Protein AF-0000000071592374 (afdb_homodimer)

Secondary structure (DSSP, 8-state):
---HHHHHHHHHHHH--SS-HHHHHHHHT--HHHHHHHHHTSS---HHHHHHHHHHHT-HHHHHHHHHHHH--------TTS--SHHHHHHHHHHHHHHHHHTHHHHHHHTTS-GGG--HHHHHHHHHHHHHHHHHHHHHHHHHHHHHHHHT--HHHHHHHHHHHHHHH-/---HHHHHHHHHHHH--SS-HHHHHHHHT--HHHHHHHHHTSS---HHHHHHHHHHHT-HHHHHHHHHHHH--------TTS--SHHHHHHHHHHHHHHHHHTHHHHHHHTTS-GGG--HHHHHHHHHHHHHHHHHHHHHHHHHHHHHHHHT--HHHHHHHHHHHHHHH-

Nearest PDB structures (foldseek):
  3f52-assembly1_A  TM=7.225E-01  e=3.506E-02  Corynebacterium glutamicum
  3f52-assembly1_E  TM=7.791E-01  e=1.042E-01  Corynebacterium glutamicum
  2b5a-assembly1_A  TM=8.603E-01  e=2.669E-01  [Bacillus] caldolyticus
  1y7y-assembly1_B  TM=8.182E-01  e=5.893E-01  Aeromonas hydrophila
  3fya-assembly1_A  TM=7.008E-01  e=3.096E-01  Enterobacter sp. RFL1396

Foldseek 3Di:
DAQPLLQVLLVLQVPCPPDHLCNLCVQLVHHSVRSVCSNVRVDDDDLSSLVSSCVSSVDLQNVQSSCCVPPVDQAADPPPPFPLALVSLVVQLVVLVCVLVVLVVLQVVLVVDDPVPGDPVSVVSVVCNVVSVSSNVNSVSSNVVNVCVVVVNDSVVVVVVVVVCVVVPD/DAQPLLQVLLVLQVPCPPDHLCNLCVQLVHHSVRSVCSNVRVDDDDLSSLVSSCVSSVDLQNVQSSCCVPPVDQAADPDPVFPLALVSLVVQLVVLVCVLVVLVVLQVVLVVDDPVPGDPVSVVSVVCNVVSVSSNVNSVSSNVVNVCVVVVNDSVVVVVVVVVCVVVPD

Radius of gyration: 20.43 Å; Cα contacts (8 Å, |Δi|>4): 424; chains: 2; bounding box: 49×51×46 Å

pLDDT: mean 90.84, std 9.94, range [42.38, 98.75]

InterPro domains:
  IPR001387 Cro/C1-type, helix-turn-helix domain [cd00093] (20-58)
  IPR010982 Lambda repressor-like, DNA-binding domain superfamily [SSF47413] (18-58)

Structure (mmCIF, N/CA/C/O backbone):
data_AF-0000000071592374-model_v1
#
loop_
_entity.id
_entity.type
_entity.pdbx_description
1 polymer 'Prophage P2a protein 13'
#
loop_
_atom_site.group_PDB
_atom_site.id
_atom_site.type_symbol
_atom_site.label_atom_id
_atom_site.label_alt_id
_atom_site.label_comp_id
_atom_site.label_asym_id
_atom_site.label_entity_id
_atom_site.label_seq_id
_atom_site.pdbx_PDB_ins_code
_atom_site.Cartn_x
_atom_site.Cartn_y
_atom_site.Cartn_z
_atom_site.occupancy
_atom_site.B_iso_or_equiv
_atom_site.auth_seq_id
_atom_site.auth_comp_id
_atom_site.auth_asym_id
_atom_site.auth_atom_id
_atom_site.pdbx_PDB_model_num
ATOM 1 N N . MET A 1 1 ? 20.219 -9.789 12.125 1 42.56 1 MET A N 1
ATOM 2 C CA . MET A 1 1 ? 18.953 -10.203 11.523 1 42.56 1 MET A CA 1
ATOM 3 C C . MET A 1 1 ? 19 -10.008 10.008 1 42.56 1 MET A C 1
ATOM 5 O O . MET A 1 1 ? 19.516 -9.008 9.516 1 42.56 1 MET A O 1
ATOM 9 N N . LYS A 1 2 ? 18.844 -11.008 9.273 1 57.84 2 LYS A N 1
ATOM 10 C CA . LYS A 1 2 ? 19 -10.969 7.824 1 57.84 2 LYS A CA 1
ATOM 11 C C . LYS A 1 2 ? 18.109 -9.891 7.203 1 57.84 2 LYS A C 1
ATOM 13 O O . LYS A 1 2 ? 17.016 -9.617 7.695 1 57.84 2 LYS A O 1
ATOM 18 N N . ASN A 1 3 ? 18.625 -9.125 6.27 1 82.44 3 ASN A N 1
ATOM 19 C CA . ASN A 1 3 ? 17.969 -8.078 5.488 1 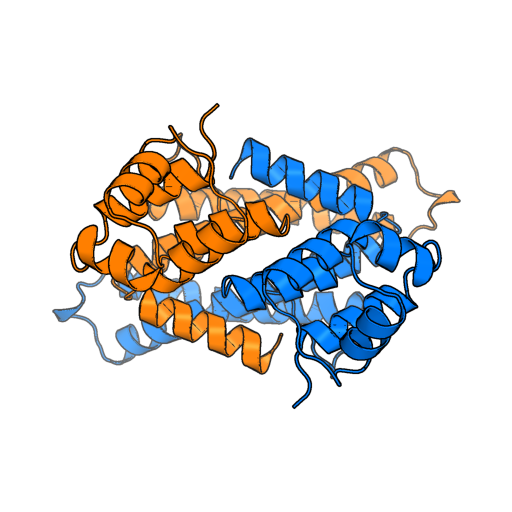82.44 3 ASN A CA 1
ATOM 20 C C . ASN A 1 3 ? 16.719 -8.609 4.777 1 82.44 3 ASN A C 1
ATOM 22 O O . ASN A 1 3 ? 16.766 -9.664 4.145 1 82.44 3 ASN A O 1
ATOM 26 N N . LYS A 1 4 ? 15.594 -8.109 5.176 1 88.69 4 LYS A N 1
ATOM 27 C CA . LYS A 1 4 ? 14.305 -8.578 4.691 1 88.69 4 LYS A CA 1
ATOM 28 C C . LYS A 1 4 ? 14.289 -8.688 3.17 1 88.69 4 LYS A C 1
ATOM 30 O O . LYS A 1 4 ? 13.664 -9.594 2.611 1 88.69 4 LYS A O 1
ATOM 35 N N . PHE A 1 5 ? 14.992 -7.809 2.535 1 93.19 5 PHE A N 1
ATOM 36 C CA . PHE A 1 5 ? 15.023 -7.879 1.079 1 93.19 5 PHE A CA 1
ATOM 37 C C . PHE A 1 5 ? 15.789 -9.117 0.615 1 93.19 5 PHE A C 1
ATOM 39 O O . PHE A 1 5 ? 15.375 -9.789 -0.326 1 93.19 5 PHE A O 1
ATOM 46 N N . THR A 1 6 ? 16.859 -9.359 1.252 1 91.12 6 THR A N 1
ATOM 47 C CA . THR A 1 6 ? 17.688 -10.508 0.9 1 91.12 6 THR A CA 1
ATOM 48 C C . THR A 1 6 ? 16.922 -11.812 1.071 1 91.12 6 THR A C 1
ATOM 50 O O . THR A 1 6 ? 17.016 -12.711 0.238 1 91.12 6 THR A O 1
ATOM 53 N N . GLU A 1 7 ? 16.203 -11.867 2.102 1 89.69 7 GLU A N 1
ATOM 54 C CA . GLU A 1 7 ? 15.375 -13.047 2.33 1 89.69 7 GLU A CA 1
ATOM 55 C C . GLU A 1 7 ? 14.352 -13.234 1.208 1 89.69 7 GLU A C 1
ATOM 57 O O . GLU A 1 7 ? 14.18 -14.344 0.698 1 89.69 7 GLU A O 1
ATOM 62 N N . GLN A 1 8 ? 13.719 -12.18 0.814 1 90.88 8 GLN A N 1
ATOM 63 C CA . GLN A 1 8 ? 12.727 -12.25 -0.255 1 90.88 8 GLN A CA 1
ATOM 64 C C . GLN A 1 8 ? 13.391 -12.562 -1.595 1 90.88 8 GLN A C 1
ATOM 66 O O . GLN A 1 8 ? 12.812 -13.258 -2.434 1 90.88 8 GLN A O 1
ATOM 71 N N . LEU A 1 9 ? 14.562 -12.023 -1.733 1 90.56 9 LEU A N 1
ATOM 72 C CA . LEU A 1 9 ? 15.32 -12.312 -2.945 1 90.56 9 LEU A CA 1
ATOM 73 C C . LEU A 1 9 ? 15.594 -13.812 -3.07 1 90.56 9 LEU A C 1
ATOM 75 O O . LEU A 1 9 ? 15.414 -14.391 -4.141 1 90.56 9 LEU A O 1
ATOM 79 N N . SER A 1 10 ? 16 -14.406 -2.033 1 88.06 10 SER A N 1
ATOM 80 C CA . SER A 1 10 ? 16.266 -15.844 -2.021 1 88.06 10 SER A CA 1
ATOM 81 C C . SER A 1 10 ? 15 -16.625 -2.375 1 88.06 10 SER A C 1
ATOM 83 O O . SER A 1 10 ? 15.055 -17.578 -3.168 1 88.06 10 SER A O 1
ATOM 85 N N . LEU A 1 11 ? 13.922 -16.203 -1.869 1 86.94 11 LEU A N 1
ATOM 86 C CA . LEU A 1 11 ? 12.648 -16.875 -2.137 1 86.94 11 LEU A CA 1
ATOM 87 C C . LEU A 1 11 ? 12.234 -16.688 -3.592 1 86.94 11 LEU A C 1
ATOM 89 O O . LEU A 1 11 ? 11.781 -17.641 -4.238 1 86.94 11 LEU A O 1
ATOM 93 N N . ALA A 1 12 ? 12.406 -15.492 -4.059 1 88.69 12 ALA A N 1
ATOM 94 C CA . ALA A 1 12 ? 12.008 -15.18 -5.43 1 88.69 12 ALA A CA 1
ATOM 95 C C . ALA A 1 12 ? 12.828 -15.984 -6.434 1 88.69 12 ALA A C 1
ATOM 97 O O . ALA A 1 12 ? 12.297 -16.469 -7.434 1 88.69 12 ALA A O 1
ATOM 98 N N . LEU A 1 13 ? 14.078 -16.109 -6.18 1 86.81 13 LEU A N 1
ATOM 99 C CA . LEU A 1 13 ? 14.977 -16.844 -7.07 1 86.81 13 LEU A CA 1
ATOM 100 C C . LEU A 1 13 ? 14.695 -18.344 -7.012 1 86.81 13 LEU A C 1
ATOM 102 O O . LEU A 1 13 ? 14.953 -19.062 -7.98 1 86.81 13 LEU A O 1
ATOM 106 N N . GLY A 1 14 ? 14.18 -18.766 -5.883 1 81.12 14 GLY A N 1
ATOM 107 C CA . GLY A 1 14 ? 13.805 -20.156 -5.766 1 81.12 14 GLY A CA 1
ATOM 108 C C . GLY A 1 14 ? 12.484 -20.484 -6.449 1 81.12 14 GLY A C 1
ATOM 109 O O . GLY A 1 14 ? 12.273 -21.609 -6.902 1 81.12 14 GLY A O 1
ATOM 110 N N . ARG A 1 15 ? 11.594 -19.562 -6.492 1 76.31 15 ARG A N 1
ATOM 111 C CA . ARG A 1 15 ? 10.273 -19.75 -7.09 1 76.31 15 ARG A CA 1
ATOM 112 C C . ARG A 1 15 ? 10.344 -19.625 -8.609 1 76.31 15 ARG A C 1
ATOM 114 O O . ARG A 1 15 ? 9.562 -20.266 -9.32 1 76.31 15 ARG A O 1
ATOM 121 N N . ASP A 1 16 ? 11.203 -18.734 -9.016 1 65.81 16 ASP A N 1
ATOM 122 C CA . ASP A 1 16 ? 11.266 -18.469 -10.453 1 65.81 16 ASP A CA 1
ATOM 123 C C . ASP A 1 16 ? 11.922 -19.625 -11.195 1 65.81 16 ASP A C 1
ATOM 125 O O . ASP A 1 16 ? 13.148 -19.703 -11.289 1 65.81 16 ASP A O 1
ATOM 129 N N . LYS A 1 17 ? 11.094 -20.453 -11.523 1 65.62 17 LYS A N 1
ATOM 130 C CA . LYS A 1 17 ? 11.625 -21.641 -12.18 1 65.62 17 LYS A CA 1
ATOM 131 C C . LYS A 1 17 ? 11.953 -21.359 -13.648 1 65.62 17 LYS A C 1
ATOM 133 O O . LYS A 1 17 ? 12.656 -22.141 -14.289 1 65.62 17 LYS A O 1
ATOM 138 N N . ALA A 1 18 ? 11.453 -20.203 -14 1 68.75 18 ALA A N 1
ATOM 139 C CA . ALA A 1 18 ? 11.633 -19.953 -15.43 1 68.75 18 ALA A CA 1
ATOM 140 C C . ALA A 1 18 ? 12.984 -19.297 -15.711 1 68.75 18 ALA A C 1
ATOM 142 O O . ALA A 1 18 ? 13.617 -19.578 -16.734 1 68.75 18 ALA A O 1
ATOM 143 N N . GLN A 1 19 ? 13.352 -18.469 -14.789 1 74.75 19 GLN A N 1
ATOM 144 C CA . GLN A 1 19 ? 14.602 -17.766 -15.039 1 74.75 19 GLN A CA 1
ATOM 145 C C . GLN A 1 19 ? 15.742 -18.359 -14.219 1 74.75 19 GLN A C 1
ATOM 147 O O . GLN A 1 19 ? 15.586 -18.594 -13.016 1 74.75 19 GLN A O 1
ATOM 152 N N . THR A 1 20 ? 16.781 -18.656 -14.992 1 78.5 20 THR A N 1
ATOM 153 C CA . THR A 1 20 ? 17.969 -19.109 -14.289 1 78.5 20 THR A CA 1
ATOM 154 C C . THR A 1 20 ? 18.703 -17.953 -13.633 1 78.5 20 THR A C 1
ATOM 156 O O . THR A 1 20 ? 18.469 -16.781 -14 1 78.5 20 THR A O 1
ATOM 159 N N . GLN A 1 21 ? 19.453 -18.25 -12.617 1 82.88 21 GLN A N 1
ATOM 160 C CA . GLN A 1 21 ? 20.266 -17.234 -11.945 1 82.88 21 GLN A CA 1
ATOM 161 C C . GLN A 1 21 ? 21.172 -16.516 -12.938 1 82.88 21 GLN A C 1
ATOM 163 O O . GLN A 1 21 ? 21.406 -15.312 -12.82 1 82.88 21 GLN A O 1
ATOM 168 N N . GLN A 1 22 ? 21.625 -17.281 -13.891 1 85.06 22 GLN A N 1
ATOM 169 C CA . GLN A 1 22 ? 22.484 -16.688 -14.906 1 85.06 22 GLN A CA 1
ATOM 170 C C . GLN A 1 22 ? 21.734 -15.656 -15.742 1 85.06 22 GLN A C 1
ATOM 172 O O . GLN A 1 22 ? 22.25 -14.586 -16.031 1 85.06 22 GLN A O 1
ATOM 177 N N . GLN A 1 23 ? 20.562 -15.945 -16.125 1 87.75 23 GLN A N 1
ATOM 178 C CA . GLN A 1 23 ? 19.75 -15.031 -16.922 1 87.75 23 GLN A CA 1
ATOM 179 C C . GLN A 1 23 ? 19.453 -13.742 -16.156 1 87.75 23 GLN A C 1
ATOM 181 O O . GLN A 1 23 ? 19.5 -12.656 -16.734 1 87.75 23 GLN A O 1
ATOM 186 N N . ILE A 1 24 ? 19.188 -13.883 -14.938 1 88.31 24 ILE A N 1
ATOM 187 C CA . ILE A 1 24 ? 18.906 -12.734 -14.086 1 88.31 24 ILE A CA 1
ATOM 188 C C . ILE A 1 24 ? 20.156 -11.867 -13.961 1 88.31 24 ILE A C 1
ATOM 190 O O . ILE A 1 24 ? 20.094 -10.641 -14.062 1 88.31 24 ILE A O 1
ATOM 194 N N . ALA A 1 25 ? 21.25 -12.523 -13.742 1 88.38 25 ALA A N 1
ATOM 195 C CA . ALA A 1 25 ? 22.516 -11.812 -13.625 1 88.38 25 ALA A CA 1
ATOM 196 C C . ALA A 1 25 ? 22.812 -11.008 -14.891 1 88.38 25 ALA A C 1
ATOM 198 O O . ALA A 1 25 ? 23.219 -9.852 -14.812 1 88.38 25 ALA A O 1
ATOM 199 N N . ASP A 1 26 ? 22.578 -11.57 -15.977 1 87.75 26 ASP A N 1
ATOM 200 C CA . ASP A 1 26 ? 22.844 -10.93 -17.266 1 87.75 26 ASP A CA 1
ATOM 201 C C . ASP A 1 26 ? 21.969 -9.695 -17.453 1 87.75 26 ASP A C 1
ATOM 203 O O . ASP A 1 26 ? 22.422 -8.695 -18.016 1 87.75 26 ASP A O 1
ATOM 207 N N . ARG A 1 27 ? 20.859 -9.766 -16.891 1 88.81 27 ARG A N 1
ATOM 208 C CA . ARG A 1 27 ? 19.891 -8.688 -17.125 1 88.81 27 ARG A CA 1
ATOM 209 C C . ARG A 1 27 ? 20.047 -7.586 -16.078 1 88.81 27 ARG A C 1
ATOM 211 O O . ARG A 1 27 ? 19.5 -6.496 -16.234 1 88.81 27 ARG A O 1
ATOM 218 N N . THR A 1 28 ? 20.703 -7.723 -15.047 1 87.81 28 THR A N 1
ATOM 219 C CA . THR A 1 28 ? 20.859 -6.738 -13.977 1 87.81 28 THR A CA 1
ATOM 220 C C . THR A 1 28 ? 22.281 -6.211 -13.93 1 87.81 28 THR A C 1
ATOM 222 O O . THR A 1 28 ? 22.609 -5.367 -13.086 1 87.81 28 THR A O 1
ATOM 225 N N . HIS A 1 29 ? 23.125 -6.68 -14.672 1 83.75 29 HIS A N 1
ATOM 226 C CA . HIS A 1 29 ? 24.531 -6.312 -14.742 1 83.75 29 HIS A CA 1
ATOM 227 C C . HIS A 1 29 ? 25.25 -6.648 -13.438 1 83.75 29 HIS A C 1
ATOM 229 O O . HIS A 1 29 ? 26.047 -5.848 -12.945 1 83.75 29 HIS A O 1
ATOM 235 N N . VAL A 1 30 ? 24.75 -7.59 -12.82 1 86.75 30 VAL A N 1
ATOM 236 C CA . VAL A 1 30 ? 25.453 -8.211 -11.719 1 86.75 30 VAL A CA 1
ATOM 237 C C . VAL A 1 30 ? 26.016 -9.57 -12.148 1 86.75 30 VAL A C 1
ATOM 239 O O . VAL A 1 30 ? 25.406 -10.25 -12.984 1 86.75 30 VAL A O 1
ATOM 242 N N . SER A 1 31 ? 27.172 -9.867 -11.727 1 88.69 31 SER A N 1
ATOM 243 C CA . SER A 1 31 ? 27.719 -11.18 -12.055 1 88.69 31 SER A CA 1
ATOM 244 C C . SER A 1 31 ? 26.984 -12.289 -11.305 1 88.69 31 SER A C 1
ATOM 246 O O . SER A 1 31 ? 26.375 -12.039 -10.266 1 88.69 31 SER A O 1
ATOM 248 N N . PRO A 1 32 ? 27.094 -13.492 -11.859 1 89.25 32 PRO A N 1
ATOM 249 C CA . PRO A 1 32 ? 26.5 -14.617 -11.133 1 89.25 32 PRO A CA 1
ATOM 250 C C . PRO A 1 32 ? 27.062 -14.773 -9.719 1 89.25 32 PRO A C 1
ATOM 252 O O . PRO A 1 32 ? 26.312 -15.094 -8.789 1 89.25 32 PRO A O 1
ATOM 255 N N . GLY A 1 33 ? 28.312 -14.586 -9.594 1 90.88 33 GLY A N 1
ATOM 256 C CA . GLY A 1 33 ? 28.906 -14.633 -8.266 1 90.88 33 GLY A CA 1
ATOM 257 C C . GLY A 1 33 ? 28.359 -13.586 -7.32 1 90.88 33 GLY A C 1
ATOM 258 O O . GLY A 1 33 ? 28.109 -13.875 -6.148 1 90.88 33 GLY A O 1
ATOM 259 N N . GLN A 1 34 ? 28.141 -12.367 -7.809 1 91 34 GLN A N 1
ATOM 260 C CA . GLN A 1 34 ? 27.547 -11.305 -7 1 91 34 GLN A CA 1
ATOM 261 C C . GLN A 1 34 ? 26.109 -11.641 -6.613 1 91 34 GLN A C 1
ATOM 263 O O . GLN A 1 34 ? 25.703 -11.406 -5.477 1 91 34 GLN A O 1
ATOM 268 N N . LEU A 1 35 ? 25.406 -12.133 -7.562 1 91.12 35 LEU A N 1
ATOM 269 C CA . LEU A 1 35 ? 24.016 -12.492 -7.293 1 91.12 35 LEU A CA 1
ATOM 270 C C . LEU A 1 35 ? 23.938 -13.547 -6.188 1 91.12 35 LEU A C 1
ATOM 272 O O . LEU A 1 35 ? 23.047 -13.484 -5.336 1 91.12 35 LEU A O 1
ATOM 276 N N . SER A 1 36 ? 24.844 -14.492 -6.266 1 89.75 36 SER A N 1
ATOM 277 C CA . SER A 1 36 ? 24.906 -15.523 -5.234 1 89.75 36 SER A CA 1
ATOM 278 C C . SER A 1 36 ? 25.172 -14.922 -3.859 1 89.75 36 SER A C 1
ATOM 280 O O . SER A 1 36 ? 24.562 -15.336 -2.865 1 89.75 36 SER A O 1
ATOM 282 N N . ARG A 1 37 ? 25.984 -13.93 -3.824 1 90.81 37 ARG A N 1
ATOM 283 C CA . ARG A 1 37 ? 26.312 -13.273 -2.562 1 90.81 37 ARG A CA 1
ATOM 284 C C . ARG A 1 37 ? 25.141 -12.414 -2.07 1 90.81 37 ARG A C 1
ATOM 286 O O . ARG A 1 37 ? 24.922 -12.297 -0.864 1 90.81 37 ARG A O 1
ATOM 293 N N . LEU A 1 38 ? 24.469 -11.844 -2.959 1 89.5 38 LEU A N 1
ATOM 294 C CA . LEU A 1 38 ? 23.312 -11.047 -2.602 1 89.5 38 LEU A CA 1
ATOM 295 C C . LEU A 1 38 ? 22.203 -11.93 -2.031 1 89.5 38 LEU A C 1
ATOM 297 O O . LEU A 1 38 ? 21.594 -11.586 -1.015 1 89.5 38 LEU A O 1
ATOM 301 N N . LYS A 1 39 ? 22.078 -13.008 -2.691 1 88.56 39 LYS A N 1
ATOM 302 C CA . LYS A 1 39 ? 21.031 -13.953 -2.295 1 88.56 39 LYS A CA 1
ATOM 303 C C . LYS A 1 39 ? 21.344 -14.57 -0.932 1 88.56 39 LYS A C 1
ATOM 305 O O . LYS A 1 39 ? 20.438 -14.812 -0.138 1 88.56 39 LYS A O 1
ATOM 310 N N . SER A 1 40 ? 22.594 -14.82 -0.648 1 87.94 40 SER A N 1
ATOM 311 C CA . SER A 1 40 ? 23 -15.453 0.605 1 87.94 40 SER A CA 1
ATOM 312 C C . SER A 1 40 ? 23.094 -14.422 1.73 1 87.94 40 SER A C 1
ATOM 314 O O . SER A 1 40 ? 23.156 -14.789 2.906 1 87.94 40 SER A O 1
ATOM 316 N N . GLY A 1 41 ? 23.141 -13.172 1.305 1 86.94 41 GLY A N 1
ATOM 317 C CA . GLY A 1 41 ? 23.266 -12.109 2.293 1 86.94 41 GLY A CA 1
ATOM 318 C C . GLY A 1 41 ? 24.703 -11.758 2.627 1 86.94 41 GLY A C 1
ATOM 319 O O . GLY A 1 41 ? 24.953 -10.914 3.49 1 86.94 41 GLY A O 1
ATOM 320 N N . SER A 1 42 ? 25.594 -12.344 2.08 1 87.88 42 SER A N 1
ATOM 321 C CA . SER A 1 42 ? 27 -12.047 2.326 1 87.88 42 SER A CA 1
ATOM 322 C C . SER A 1 42 ? 27.359 -10.664 1.812 1 87.88 42 SER A C 1
ATOM 324 O O . SER A 1 42 ? 28.359 -10.07 2.25 1 87.88 42 SER A O 1
ATOM 326 N N . ARG A 1 43 ? 26.641 -10.203 0.821 1 85.88 43 ARG A N 1
ATOM 327 C CA . ARG A 1 43 ? 26.75 -8.82 0.354 1 85.88 43 ARG A CA 1
ATOM 328 C C . ARG A 1 43 ? 25.422 -8.094 0.478 1 85.88 43 ARG A C 1
ATOM 330 O O . ARG A 1 43 ? 24.359 -8.664 0.187 1 85.88 43 ARG A O 1
ATOM 337 N N . SER A 1 44 ? 25.578 -6.859 0.871 1 86.38 44 SER A N 1
ATOM 338 C CA . SER A 1 44 ? 24.359 -6.051 0.99 1 86.38 44 SER A CA 1
ATOM 339 C C . SER A 1 44 ? 23.953 -5.473 -0.359 1 86.38 44 SER A C 1
ATOM 341 O O . SER A 1 44 ? 24.812 -5.172 -1.197 1 86.38 44 SER A O 1
ATOM 343 N N . THR A 1 45 ? 22.672 -5.336 -0.472 1 87.38 45 THR A N 1
ATOM 344 C CA . THR A 1 45 ? 22.156 -4.723 -1.691 1 87.38 45 THR A CA 1
ATOM 345 C C . THR A 1 45 ? 22.078 -3.207 -1.544 1 87.38 45 THR A C 1
ATOM 347 O O . THR A 1 45 ? 21.781 -2.697 -0.46 1 87.38 45 THR A O 1
ATOM 350 N N . ASP A 1 46 ? 22.406 -2.545 -2.588 1 86.94 46 ASP A N 1
ATOM 351 C CA . ASP A 1 46 ? 22.125 -1.113 -2.588 1 86.94 46 ASP A CA 1
ATOM 352 C C . ASP A 1 46 ? 20.812 -0.819 -3.307 1 86.94 46 ASP A C 1
ATOM 354 O O . ASP A 1 46 ? 20.141 -1.736 -3.787 1 86.94 46 ASP A O 1
ATOM 358 N N . SER A 1 47 ? 20.438 0.45 -3.336 1 89.75 47 SER A N 1
ATOM 359 C CA . SER A 1 47 ? 19.125 0.855 -3.826 1 89.75 47 SER A CA 1
ATOM 360 C C . SER A 1 47 ? 18.953 0.531 -5.309 1 89.75 47 SER A C 1
ATOM 362 O O . SER A 1 47 ? 17.891 0.07 -5.734 1 89.75 47 SER A O 1
ATOM 364 N N . GLN A 1 48 ? 19.938 0.765 -6.047 1 89.25 48 GLN A N 1
ATOM 365 C CA . GLN A 1 48 ? 19.875 0.543 -7.488 1 89.25 48 GLN A CA 1
ATOM 366 C C . GLN A 1 48 ? 19.781 -0.946 -7.809 1 89.25 48 GLN A C 1
ATOM 368 O O . GLN A 1 48 ? 19.016 -1.35 -8.695 1 89.25 48 GLN A O 1
ATOM 373 N N . ILE A 1 49 ? 20.562 -1.715 -7.156 1 89.19 49 ILE A N 1
ATOM 374 C CA . ILE A 1 49 ? 20.562 -3.16 -7.367 1 89.19 49 ILE A CA 1
ATOM 375 C C . ILE A 1 49 ? 19.203 -3.73 -6.973 1 89.19 49 ILE A C 1
ATOM 377 O O . ILE A 1 49 ? 18.656 -4.594 -7.664 1 89.19 49 ILE A O 1
ATOM 381 N N . ARG A 1 50 ? 18.625 -3.268 -5.859 1 93.12 50 ARG A N 1
ATOM 382 C CA . ARG A 1 50 ? 17.312 -3.73 -5.434 1 93.12 50 ARG A CA 1
ATOM 383 C C . ARG A 1 50 ? 16.266 -3.482 -6.512 1 93.12 50 ARG A C 1
ATOM 385 O O . ARG A 1 50 ? 15.461 -4.367 -6.824 1 93.12 50 ARG A O 1
ATOM 392 N N . LYS A 1 51 ? 16.359 -2.301 -7.035 1 93.44 51 LYS A N 1
ATOM 393 C CA . LYS A 1 51 ? 15.406 -1.959 -8.086 1 93.44 51 LYS A CA 1
ATOM 394 C C . LYS A 1 51 ? 15.586 -2.854 -9.312 1 93.44 51 LYS A C 1
ATOM 396 O O . LYS A 1 51 ? 14.617 -3.387 -9.852 1 93.44 51 LYS A O 1
ATOM 401 N N . SER A 1 52 ? 16.812 -2.941 -9.703 1 92.19 52 SER A N 1
ATOM 402 C CA . SER A 1 52 ? 17.094 -3.736 -10.891 1 92.19 52 SER A CA 1
ATOM 403 C C . SER A 1 52 ? 16.625 -5.176 -10.719 1 92.19 52 SER A C 1
ATOM 405 O O . SER A 1 52 ? 15.984 -5.734 -11.609 1 92.19 52 SER A O 1
ATOM 407 N N . LEU A 1 53 ? 16.938 -5.773 -9.609 1 91.25 53 LEU A N 1
ATOM 408 C CA . LEU A 1 53 ? 16.562 -7.16 -9.344 1 91.25 53 LEU A CA 1
ATOM 409 C C . LEU A 1 53 ? 15.039 -7.309 -9.281 1 91.25 53 LEU A C 1
ATOM 411 O O . LEU A 1 53 ? 14.477 -8.242 -9.867 1 91.25 53 LEU A O 1
ATOM 415 N N . ALA A 1 54 ? 14.398 -6.398 -8.578 1 92.69 54 ALA A N 1
ATOM 416 C CA . ALA A 1 54 ? 12.945 -6.453 -8.469 1 92.69 54 ALA A CA 1
ATOM 417 C C . ALA A 1 54 ? 12.289 -6.355 -9.844 1 92.69 54 ALA A C 1
ATOM 419 O O . ALA A 1 54 ? 11.336 -7.086 -10.133 1 92.69 54 ALA A O 1
ATOM 420 N N . ASN A 1 55 ? 12.844 -5.527 -10.68 1 90.12 55 ASN A N 1
ATOM 421 C CA . ASN A 1 55 ? 12.258 -5.309 -12 1 90.12 55 ASN A CA 1
ATOM 422 C C . ASN A 1 55 ? 12.492 -6.5 -12.922 1 90.12 55 ASN A C 1
ATOM 424 O O . ASN A 1 55 ? 11.602 -6.879 -13.688 1 90.12 55 ASN A O 1
ATOM 428 N N . VAL A 1 56 ? 13.617 -7.082 -12.852 1 90.25 56 VAL A N 1
ATOM 429 C CA . VAL A 1 56 ? 13.977 -8.188 -13.734 1 90.25 56 VAL A CA 1
ATOM 430 C C . VAL A 1 56 ? 13.25 -9.453 -13.297 1 90.25 56 VAL A C 1
ATOM 432 O O . VAL A 1 56 ? 12.727 -10.203 -14.125 1 90.25 56 VAL A O 1
ATOM 435 N N . ILE A 1 57 ? 13.227 -9.672 -11.992 1 89.75 57 ILE A N 1
ATOM 436 C CA . ILE A 1 57 ? 12.617 -10.891 -11.477 1 89.75 57 ILE A CA 1
ATOM 437 C C . ILE A 1 57 ? 11.094 -10.781 -11.547 1 89.75 57 ILE A C 1
ATOM 439 O O . ILE A 1 57 ? 10.398 -11.781 -11.719 1 89.75 57 ILE A O 1
ATOM 443 N N . ASN A 1 58 ? 10.586 -9.477 -11.391 1 89.56 58 ASN A N 1
ATOM 444 C CA . ASN A 1 58 ? 9.156 -9.195 -11.508 1 89.56 58 ASN A CA 1
ATOM 445 C C . ASN A 1 58 ? 8.336 -10.031 -10.531 1 89.56 58 ASN A C 1
ATOM 447 O O . ASN A 1 58 ? 7.406 -10.734 -10.945 1 89.56 58 ASN A O 1
ATOM 451 N N . ASP A 1 59 ? 8.773 -10.07 -9.359 1 91.31 59 ASP A N 1
ATOM 452 C CA . ASP A 1 59 ? 8.133 -10.773 -8.25 1 91.31 59 ASP A CA 1
ATOM 453 C C . ASP A 1 59 ? 7.414 -9.805 -7.32 1 91.31 59 ASP A C 1
ATOM 455 O O . ASP A 1 59 ? 8.008 -8.82 -6.867 1 91.31 59 ASP A O 1
ATOM 459 N N . PHE A 1 60 ? 6.188 -10.086 -7.09 1 94.31 60 PHE A N 1
ATOM 460 C CA . PHE A 1 60 ? 5.328 -9.219 -6.289 1 94.31 60 PHE A CA 1
ATOM 461 C C . PHE A 1 60 ? 5.953 -8.953 -4.922 1 94.31 60 PHE A C 1
ATOM 463 O O . PHE A 1 60 ? 6.082 -7.797 -4.512 1 94.31 60 PHE A O 1
ATOM 470 N N . TRP A 1 61 ? 6.32 -9.992 -4.242 1 93.44 61 TRP A N 1
ATOM 471 C CA . TRP A 1 61 ? 6.824 -9.906 -2.877 1 93.44 61 TRP A CA 1
ATOM 472 C C . TRP A 1 61 ? 8.156 -9.164 -2.836 1 93.44 61 TRP A C 1
ATOM 474 O O . TRP A 1 61 ? 8.391 -8.336 -1.95 1 93.44 61 TRP A O 1
ATOM 484 N N . LEU A 1 62 ? 9 -9.438 -3.803 1 93.62 62 LEU A N 1
ATOM 485 C CA . LEU A 1 62 ? 10.305 -8.781 -3.883 1 93.62 62 LEU A CA 1
ATOM 486 C C . LEU A 1 62 ? 10.148 -7.293 -4.156 1 93.62 62 LEU A C 1
ATOM 488 O O . LEU A 1 62 ? 10.875 -6.473 -3.588 1 93.62 62 LEU A O 1
ATOM 492 N N . SER A 1 63 ? 9.219 -6.938 -5.031 1 96.31 63 SER A N 1
ATOM 493 C CA . SER A 1 63 ? 8.969 -5.539 -5.355 1 96.31 63 SER A CA 1
ATOM 494 C C . SER A 1 63 ? 8.531 -4.758 -4.121 1 96.31 63 SER A C 1
ATOM 496 O O . SER A 1 63 ? 9.039 -3.664 -3.859 1 96.31 63 SER A O 1
ATOM 498 N N . TYR A 1 64 ? 7.633 -5.344 -3.342 1 96.88 64 TYR A N 1
ATOM 499 C CA . TYR A 1 64 ? 7.18 -4.664 -2.133 1 96.88 64 TYR A CA 1
ATOM 500 C C . TYR A 1 64 ? 8.289 -4.594 -1.096 1 96.88 64 TYR A C 1
ATOM 502 O O . TYR A 1 64 ? 8.398 -3.615 -0.355 1 96.88 64 TYR A O 1
ATOM 510 N N . SER A 1 65 ? 9.086 -5.637 -1.022 1 95.38 65 SER A N 1
ATOM 511 C CA . SER A 1 65 ? 10.219 -5.625 -0.099 1 95.38 65 SER A CA 1
ATOM 512 C C . SER A 1 65 ? 11.211 -4.523 -0.458 1 95.38 65 SER A C 1
ATOM 514 O O . SER A 1 65 ? 11.719 -3.828 0.423 1 95.38 65 SER A O 1
ATOM 516 N N . GLY A 1 66 ? 11.461 -4.406 -1.744 1 95.75 66 GLY A N 1
ATOM 517 C CA . GLY A 1 66 ? 12.336 -3.338 -2.203 1 95.75 66 GLY A CA 1
ATOM 518 C C . GLY A 1 66 ? 11.773 -1.953 -1.952 1 95.75 66 GLY A C 1
ATOM 519 O O . GLY A 1 66 ? 12.492 -1.05 -1.522 1 95.75 66 GLY A O 1
ATOM 520 N N . ALA A 1 67 ? 10.523 -1.752 -2.248 1 97.44 67 ALA A N 1
ATOM 521 C CA . ALA A 1 67 ? 9.852 -0.471 -2.039 1 97.44 67 ALA A CA 1
ATOM 522 C C . ALA A 1 67 ? 9.883 -0.067 -0.568 1 97.44 67 ALA A C 1
ATOM 524 O O . ALA A 1 67 ? 10.125 1.1 -0.245 1 97.44 67 ALA A O 1
ATOM 525 N N . ARG A 1 68 ? 9.641 -1.058 0.293 1 96.44 68 ARG A N 1
ATOM 526 C CA . ARG A 1 68 ? 9.703 -0.815 1.73 1 96.44 68 ARG A CA 1
ATOM 527 C C . ARG A 1 68 ? 11.102 -0.373 2.148 1 96.44 68 ARG A C 1
ATOM 529 O O . ARG A 1 68 ? 11.258 0.583 2.912 1 96.44 68 ARG A O 1
ATOM 536 N N . GLU A 1 69 ? 12.047 -1.059 1.668 1 94.81 69 GLU A N 1
ATOM 537 C CA . GLU A 1 69 ? 13.422 -0.775 2.064 1 94.81 69 GLU A CA 1
ATOM 538 C C . GLU A 1 69 ? 13.883 0.574 1.522 1 94.81 69 GLU A C 1
ATOM 540 O O . GLU A 1 69 ? 14.523 1.35 2.236 1 94.81 69 GLU A O 1
ATOM 545 N N . ASN A 1 70 ? 13.531 0.873 0.312 1 95.88 70 ASN A N 1
ATOM 546 C CA . ASN A 1 70 ? 14.062 2.062 -0.346 1 95.88 70 ASN A CA 1
ATOM 547 C C . ASN A 1 70 ? 13.258 3.309 0.017 1 95.88 70 ASN A C 1
ATOM 549 O O . ASN A 1 70 ? 13.805 4.41 0.067 1 95.88 70 ASN A O 1
ATOM 553 N N . PHE A 1 71 ? 11.922 3.115 0.247 1 97.06 71 PHE A N 1
ATOM 554 C CA . PHE A 1 71 ? 11.078 4.301 0.313 1 97.06 71 PHE A CA 1
ATOM 555 C C . PHE A 1 71 ? 10.281 4.32 1.612 1 97.06 71 PHE A C 1
ATOM 557 O O . PHE A 1 71 ? 9.555 5.277 1.884 1 97.06 71 PHE A O 1
ATOM 564 N N . GLY A 1 72 ? 10.305 3.252 2.369 1 96.5 72 GLY A N 1
ATOM 565 C CA . GLY A 1 72 ? 9.633 3.217 3.656 1 96.5 72 GLY A CA 1
ATOM 566 C C . GLY A 1 72 ? 8.125 3.104 3.533 1 96.5 72 GLY A C 1
ATOM 567 O O . GLY A 1 72 ? 7.387 3.52 4.434 1 96.5 72 GLY A O 1
ATOM 568 N N . VAL A 1 73 ? 7.637 2.637 2.445 1 97.94 73 VAL A N 1
ATOM 569 C CA . VAL A 1 73 ? 6.195 2.494 2.273 1 97.94 73 VAL A CA 1
ATOM 570 C C . VAL A 1 73 ? 5.727 1.18 2.895 1 97.94 73 VAL A C 1
ATOM 572 O O . VAL A 1 73 ? 6.535 0.28 3.141 1 97.94 73 VAL A O 1
ATOM 575 N N . LEU A 1 74 ? 4.449 1.132 3.141 1 97.94 74 LEU A N 1
ATOM 576 C CA . LEU A 1 74 ? 3.869 -0.068 3.736 1 97.94 74 LEU A CA 1
ATOM 577 C C . LEU A 1 74 ? 4.047 -1.271 2.814 1 97.94 74 LEU A C 1
ATOM 579 O O . LEU A 1 74 ? 3.881 -1.156 1.599 1 97.94 74 LEU A O 1
ATOM 583 N N . SER A 1 75 ? 4.336 -2.371 3.412 1 96.75 75 SER A N 1
ATOM 584 C CA . SER A 1 75 ? 4.52 -3.625 2.688 1 96.75 75 SER A CA 1
ATOM 585 C C . SER A 1 75 ? 3.545 -4.691 3.178 1 96.75 75 SER A C 1
ATOM 587 O O . SER A 1 75 ? 2.605 -4.391 3.916 1 96.75 75 SER A O 1
ATOM 589 N N . PHE A 1 76 ? 3.766 -5.879 2.678 1 96.06 76 PHE A N 1
ATOM 590 C CA . PHE A 1 76 ? 2.934 -7.027 3.025 1 96.06 76 PHE A CA 1
ATOM 591 C C . PHE A 1 76 ? 3.312 -7.574 4.395 1 96.06 76 PHE A C 1
ATOM 593 O O . PHE A 1 76 ? 4.352 -7.207 4.953 1 96.06 76 PHE A O 1
ATOM 600 N N . GLN A 1 77 ? 2.428 -8.422 4.891 1 92.62 77 GLN A N 1
ATOM 601 C CA . GLN A 1 77 ? 2.705 -9.117 6.145 1 92.62 77 GLN A CA 1
ATOM 602 C C . GLN A 1 77 ? 3.479 -10.414 5.898 1 92.62 77 GLN A C 1
ATOM 604 O O . GLN A 1 77 ? 3.086 -11.227 5.059 1 92.62 77 GLN A O 1
ATOM 609 N N . ASN A 1 78 ? 4.645 -10.477 6.492 1 78.75 78 ASN A N 1
ATOM 610 C CA . ASN A 1 78 ? 5.449 -11.688 6.391 1 78.75 78 ASN A CA 1
ATOM 611 C C . ASN A 1 78 ? 5.359 -12.531 7.664 1 78.75 78 ASN A C 1
ATOM 613 O O . ASN A 1 78 ? 6.258 -12.492 8.508 1 78.75 78 ASN A O 1
ATOM 617 N N . ASP A 1 79 ? 4.141 -12.773 8.039 1 61.5 79 ASP A N 1
ATOM 618 C CA . ASP A 1 79 ? 3.996 -13.461 9.32 1 61.5 79 ASP A CA 1
ATOM 619 C C . ASP A 1 79 ? 4.434 -14.922 9.219 1 61.5 79 ASP A C 1
ATOM 621 O O . ASP A 1 79 ? 3.785 -15.719 8.539 1 61.5 79 ASP A O 1
ATOM 625 N N . ARG A 1 80 ? 5.508 -15.109 9.648 1 53.59 80 ARG A N 1
ATOM 626 C CA . ARG A 1 80 ? 6.074 -16.453 9.727 1 53.59 80 ARG A CA 1
ATOM 627 C C . ARG A 1 80 ? 5.113 -17.406 10.422 1 53.59 80 ARG A C 1
ATOM 629 O O . ARG A 1 80 ? 5.211 -18.625 10.242 1 53.59 80 ARG A O 1
ATOM 636 N N . GLN A 1 81 ? 4.352 -16.797 11.266 1 47.84 81 GLN A N 1
ATOM 637 C CA . GLN A 1 81 ? 3.471 -17.672 12.039 1 47.84 81 GLN A CA 1
ATOM 638 C C . GLN A 1 81 ? 2.316 -18.188 11.188 1 47.84 81 GLN A C 1
ATOM 640 O O . GLN A 1 81 ? 1.669 -19.172 11.539 1 47.84 81 GLN A O 1
ATOM 645 N N . LEU A 1 82 ? 2.043 -17.406 10.164 1 54.66 82 LEU A N 1
ATOM 646 C CA . LEU A 1 82 ? 0.895 -17.844 9.375 1 54.66 82 LEU A CA 1
ATOM 647 C C . LEU A 1 82 ? 1.308 -18.891 8.352 1 54.66 82 LEU A C 1
ATOM 649 O O . LEU A 1 82 ? 2.449 -18.891 7.879 1 54.66 82 LEU A O 1
ATOM 653 N N . GLN A 1 83 ? 0.658 -19.859 8.297 1 55.12 83 GLN A N 1
ATOM 654 C CA . GLN A 1 83 ? 0.901 -20.953 7.359 1 55.12 83 GLN A CA 1
ATOM 655 C C . GLN A 1 83 ? 1.185 -20.422 5.957 1 55.12 83 GLN A C 1
ATOM 657 O O . GLN A 1 83 ? 1.71 -21.156 5.109 1 55.12 83 GLN A O 1
ATOM 662 N N . GLY A 1 84 ? 1.019 -19.234 5.98 1 70.31 84 GLY A N 1
ATOM 663 C CA . GLY A 1 84 ? 1.379 -18.562 4.746 1 70.31 84 GLY A CA 1
ATOM 664 C C . GLY A 1 84 ? 0.442 -18.875 3.596 1 70.31 84 GLY A C 1
ATOM 665 O O . GLY A 1 84 ? 0.815 -18.75 2.428 1 70.31 84 GLY A O 1
ATOM 666 N N . ASP A 1 85 ? -0.755 -19.438 3.979 1 87.5 85 ASP A N 1
ATOM 667 C CA . ASP A 1 85 ? -1.717 -19.766 2.928 1 87.5 85 ASP A CA 1
ATOM 668 C C . ASP A 1 85 ? -2.795 -18.688 2.824 1 87.5 85 ASP A C 1
ATOM 670 O O . ASP A 1 85 ? -2.801 -17.734 3.602 1 87.5 85 ASP A O 1
ATOM 674 N N . MET A 1 86 ? -3.557 -18.891 1.816 1 91.12 86 MET A N 1
ATOM 675 C CA . MET A 1 86 ? -4.578 -17.891 1.496 1 91.12 86 MET A CA 1
ATOM 676 C C . MET A 1 86 ? -5.578 -17.75 2.639 1 91.12 86 MET A C 1
ATOM 678 O O . MET A 1 86 ? -6 -16.641 2.965 1 91.12 86 MET A O 1
ATOM 682 N N . PHE A 1 87 ? -5.941 -18.906 3.262 1 92.12 87 PHE A N 1
ATOM 683 C CA . PHE A 1 87 ? -6.906 -18.859 4.352 1 92.12 87 PHE A CA 1
ATOM 684 C C . PHE A 1 87 ? -6.367 -18.047 5.52 1 92.12 87 PHE A C 1
ATOM 686 O O . PHE A 1 87 ? -7.082 -17.219 6.09 1 92.12 87 PHE A O 1
ATOM 693 N N . SER A 1 88 ? -5.148 -18.297 5.926 1 93.06 88 SER A N 1
ATOM 694 C CA . SER A 1 88 ? -4.52 -17.547 7.008 1 93.06 88 SER A CA 1
ATOM 695 C C . SER A 1 88 ? -4.457 -16.062 6.684 1 93.06 88 SER A C 1
ATOM 697 O O . SER A 1 88 ? -4.684 -15.227 7.559 1 93.06 88 SER A O 1
ATOM 699 N N . ALA A 1 89 ? -4.113 -15.68 5.457 1 94 89 ALA A N 1
ATOM 700 C CA . ALA A 1 89 ? -4.062 -14.281 5.035 1 94 89 ALA A CA 1
ATOM 701 C C . ALA A 1 89 ? -5.441 -13.633 5.121 1 94 89 ALA A C 1
ATOM 703 O O . ALA A 1 89 ? -5.574 -12.492 5.578 1 94 89 ALA A O 1
ATOM 704 N N . LEU A 1 90 ? -6.441 -14.359 4.703 1 94.81 90 LEU A N 1
ATOM 705 C CA . LEU A 1 90 ? -7.812 -13.867 4.75 1 94.81 90 LEU A CA 1
ATOM 706 C C . LEU A 1 90 ? -8.25 -13.602 6.188 1 94.81 90 LEU A C 1
ATOM 708 O O . LEU A 1 90 ? -8.836 -12.555 6.48 1 94.81 90 LEU A O 1
ATOM 712 N N . MET A 1 91 ? -7.988 -14.531 7.047 1 94.88 91 MET A N 1
ATOM 713 C CA . MET A 1 91 ? -8.383 -14.375 8.445 1 94.88 91 MET A CA 1
ATOM 714 C C . MET A 1 91 ? -7.676 -13.188 9.086 1 94.88 91 MET A C 1
ATOM 716 O O . MET A 1 91 ? -8.266 -12.461 9.883 1 94.88 91 MET A O 1
ATOM 720 N N . LYS A 1 92 ? -6.418 -13.078 8.773 1 94.62 92 LYS A N 1
ATOM 721 C CA . LYS A 1 92 ? -5.672 -11.938 9.297 1 94.62 92 LYS A CA 1
ATOM 722 C C . LYS A 1 92 ? -6.246 -10.617 8.789 1 94.62 92 LYS A C 1
ATOM 724 O O . LYS A 1 92 ? -6.363 -9.648 9.539 1 94.62 92 LYS A O 1
ATOM 729 N N . GLN A 1 93 ? -6.496 -10.57 7.512 1 96.44 93 GLN A N 1
ATOM 730 C CA . GLN A 1 93 ? -7.105 -9.375 6.93 1 96.44 93 GLN A CA 1
ATOM 731 C C . GLN A 1 93 ? -8.414 -9.031 7.637 1 96.44 93 GLN A C 1
ATOM 733 O O . GLN A 1 93 ? -8.656 -7.871 7.98 1 96.44 93 GLN A O 1
ATOM 738 N N . LYS A 1 94 ? -9.273 -10.008 7.879 1 97.06 94 LYS A N 1
ATOM 739 C CA . LYS A 1 94 ? -10.547 -9.789 8.562 1 97.06 94 LYS A CA 1
ATOM 740 C C . LYS A 1 94 ? -10.328 -9.273 9.977 1 97.06 94 LYS A C 1
ATOM 742 O O . LYS A 1 94 ? -11.039 -8.367 10.43 1 97.06 94 LYS A O 1
ATOM 747 N N . LYS A 1 95 ? -9.398 -9.875 10.625 1 97.06 95 LYS A N 1
ATOM 748 C CA . LYS A 1 95 ? -9.086 -9.438 11.984 1 97.06 95 LYS A CA 1
ATOM 749 C C . LYS A 1 95 ? -8.641 -7.977 12 1 97.06 95 LYS A C 1
ATOM 751 O O . LYS A 1 95 ? -9.156 -7.18 12.789 1 97.06 95 LYS A O 1
ATOM 756 N N . GLU A 1 96 ? -7.668 -7.59 11.148 1 97.06 96 GLU A N 1
ATOM 757 C CA . GLU A 1 96 ? -7.141 -6.227 11.117 1 97.06 96 GLU A CA 1
ATOM 758 C C . GLU A 1 96 ? -8.219 -5.227 10.711 1 97.06 96 GLU A C 1
ATOM 760 O O . GLU A 1 96 ? -8.273 -4.117 11.25 1 97.06 96 GLU A O 1
ATOM 765 N N . GLN A 1 97 ? -9.062 -5.629 9.766 1 97.75 97 GLN A N 1
ATOM 766 C CA . GLN A 1 97 ? -10.172 -4.762 9.383 1 97.75 97 GLN A CA 1
ATOM 767 C C . GLN A 1 97 ? -11.109 -4.52 10.562 1 97.75 97 GLN A C 1
ATOM 769 O O . GLN A 1 97 ? -11.516 -3.383 10.812 1 97.75 97 GLN A O 1
ATOM 774 N N . ARG A 1 98 ? -11.445 -5.559 11.242 1 97.75 98 ARG A N 1
ATOM 775 C CA . ARG A 1 98 ? -12.32 -5.434 12.406 1 97.75 98 ARG A CA 1
ATOM 776 C C . ARG A 1 98 ? -11.703 -4.516 13.461 1 97.75 98 ARG A C 1
ATOM 778 O O . ARG A 1 98 ? -12.391 -3.672 14.031 1 97.75 98 ARG A O 1
ATOM 785 N N . GLN A 1 99 ? -10.453 -4.699 13.75 1 97.88 99 GLN A N 1
ATOM 786 C CA . GLN A 1 99 ? -9.766 -3.883 14.742 1 97.88 99 GLN A CA 1
ATOM 787 C C . GLN A 1 99 ? -9.766 -2.41 14.344 1 97.88 99 GLN A C 1
ATOM 789 O O . GLN A 1 99 ? -10.008 -1.537 15.18 1 97.88 99 GLN A O 1
ATOM 794 N N . ARG A 1 100 ? -9.477 -2.121 13.086 1 98 100 ARG A N 1
ATOM 795 C CA . ARG A 1 100 ? -9.484 -0.742 12.609 1 98 100 ARG A CA 1
ATOM 796 C C . ARG A 1 100 ? -10.883 -0.14 12.688 1 98 100 ARG A C 1
ATOM 798 O O . ARG A 1 100 ? -11.055 0.983 13.164 1 98 100 ARG A O 1
ATOM 805 N N . GLU A 1 101 ? -11.875 -0.88 12.305 1 97.19 101 GLU A N 1
ATOM 806 C CA . GLU A 1 101 ? -13.25 -0.386 12.281 1 97.19 101 GLU A CA 1
ATOM 807 C C . GLU A 1 101 ? -13.773 -0.151 13.695 1 97.19 101 GLU A C 1
ATOM 809 O O . GLU A 1 101 ? -14.562 0.771 13.922 1 97.19 101 GLU A O 1
ATOM 814 N N . ARG A 1 102 ? -13.383 -0.957 14.586 1 97.06 102 ARG A N 1
ATOM 815 C CA . ARG A 1 102 ? -13.859 -0.881 15.961 1 97.06 102 ARG A CA 1
ATOM 816 C C . ARG A 1 102 ? -13.555 0.483 16.562 1 97.06 102 ARG A C 1
ATOM 818 O O . ARG A 1 102 ? -14.336 0.998 17.375 1 97.06 102 ARG A O 1
ATOM 825 N N . ILE A 1 103 ? -12.445 1.065 16.125 1 97.5 103 ILE A N 1
ATOM 826 C CA . ILE A 1 103 ? -12.047 2.299 16.797 1 97.5 103 ILE A CA 1
ATOM 827 C C . ILE A 1 103 ? -12.258 3.486 15.852 1 97.5 103 ILE A C 1
ATOM 829 O O . ILE A 1 103 ? -11.898 4.617 16.188 1 97.5 103 ILE A O 1
ATOM 833 N N . GLU A 1 104 ? -12.773 3.289 14.742 1 97 104 GLU A N 1
ATOM 834 C CA . GLU A 1 104 ? -12.891 4.344 13.734 1 97 104 GLU A CA 1
ATOM 835 C C . GLU A 1 104 ? -13.828 5.449 14.195 1 97 104 GLU A C 1
ATOM 837 O O . GLU A 1 104 ? -13.531 6.633 14.047 1 97 104 GLU A O 1
ATOM 842 N N . ALA A 1 105 ? -14.961 5.051 14.75 1 96.38 105 ALA A N 1
ATOM 843 C CA . ALA A 1 105 ? -15.938 6.047 15.188 1 96.38 105 ALA A CA 1
ATOM 844 C C . ALA A 1 105 ? -15.336 6.961 16.25 1 96.38 105 ALA A C 1
ATOM 846 O O . ALA A 1 105 ? -15.547 8.18 16.219 1 96.38 105 ALA A O 1
ATOM 847 N N . GLU A 1 106 ? -14.695 6.312 17.156 1 97.5 106 GLU A N 1
ATOM 848 C CA . GLU A 1 106 ? -14.047 7.098 18.203 1 97.5 106 GLU A CA 1
ATOM 849 C C . GLU A 1 106 ? -12.992 8.039 17.625 1 97.5 106 GLU A C 1
ATOM 851 O O . GLU A 1 106 ? -12.859 9.18 18.062 1 97.5 106 GLU A O 1
ATOM 856 N N . PHE A 1 107 ? -12.219 7.59 16.75 1 98.38 107 PHE A N 1
ATOM 857 C CA . PHE A 1 107 ? -11.219 8.406 16.078 1 98.38 107 PHE A CA 1
ATOM 858 C C . PHE A 1 107 ? -11.867 9.586 15.359 1 98.38 107 PHE A C 1
ATOM 860 O O . PHE A 1 107 ? -11.422 10.727 15.492 1 98.38 107 PHE A O 1
ATOM 867 N N . GLU A 1 108 ? -12.898 9.312 14.594 1 96.12 108 GLU A N 1
ATOM 868 C CA . GLU A 1 108 ? -13.594 10.336 13.828 1 96.12 108 GLU A CA 1
ATOM 869 C C . GLU A 1 108 ? -14.188 11.406 14.742 1 96.12 108 GLU A C 1
ATOM 871 O O . GLU A 1 108 ? -14.172 12.594 14.414 1 96.12 108 GLU A O 1
ATOM 876 N N . GLU A 1 109 ? -14.672 10.977 15.836 1 96.75 109 GLU A N 1
ATOM 877 C CA . GLU A 1 109 ? -15.156 11.945 16.812 1 96.75 109 GLU A CA 1
ATOM 878 C C . GLU A 1 109 ? -14.016 12.781 17.375 1 96.75 109 GLU A C 1
ATOM 880 O O . GLU A 1 109 ? -14.141 14 17.531 1 96.75 109 GLU A O 1
ATOM 885 N N . ALA A 1 110 ? -12.953 12.133 17.688 1 97.75 110 ALA A N 1
ATOM 886 C CA . ALA A 1 110 ? -11.82 12.789 18.328 1 97.75 110 ALA A CA 1
ATOM 887 C C . ALA A 1 110 ? -11.211 13.852 17.406 1 97.75 110 ALA A C 1
ATOM 889 O O . ALA A 1 110 ? -10.805 14.922 17.875 1 97.75 110 ALA A O 1
ATOM 890 N N . ILE A 1 111 ? -11.172 13.641 16.156 1 96.31 111 ILE A N 1
ATOM 891 C CA . ILE A 1 111 ? -10.453 14.547 15.266 1 96.31 111 ILE A CA 1
ATOM 892 C C . ILE A 1 111 ? -11.336 15.742 14.93 1 96.31 111 ILE A C 1
ATOM 894 O O . ILE A 1 111 ? -10.891 16.688 14.281 1 96.31 111 ILE A O 1
ATOM 898 N N . THR A 1 112 ? -12.57 15.789 15.32 1 95.5 112 THR A N 1
ATOM 899 C CA . THR A 1 112 ? -13.43 16.953 15.148 1 95.5 112 THR A CA 1
ATOM 900 C C . THR A 1 112 ? -13.156 17.984 16.234 1 95.5 112 THR A C 1
ATOM 902 O O . THR A 1 112 ? -13.578 19.141 16.125 1 95.5 112 THR A O 1
ATOM 905 N N . VAL A 1 113 ? -12.461 17.5 17.297 1 95.5 113 VAL A N 1
ATOM 906 C CA . VAL A 1 113 ? -12.109 18.391 18.391 1 95.5 113 VAL A CA 1
ATOM 907 C C . VAL A 1 113 ? -10.766 19.047 18.125 1 95.5 113 VAL A C 1
ATOM 909 O O . VAL A 1 113 ? -9.82 18.391 17.672 1 95.5 113 VAL A O 1
ATOM 912 N N . LYS A 1 114 ? -10.688 20.359 18.438 1 93 114 LYS A N 1
ATOM 913 C CA . LYS A 1 114 ? -9.414 21.062 18.281 1 93 114 LYS A CA 1
ATOM 914 C C . LYS A 1 114 ? -8.336 20.438 19.172 1 93 114 LYS A C 1
ATOM 916 O O . LYS A 1 114 ? -8.617 20.031 20.297 1 93 114 LYS A O 1
ATOM 921 N N . PRO A 1 115 ? -7.199 20.375 18.656 1 90.62 115 PRO A N 1
ATOM 922 C CA . PRO A 1 115 ? -6.121 19.688 19.375 1 90.62 115 PRO A CA 1
ATOM 923 C C . PRO A 1 115 ? -5.969 20.188 20.812 1 90.62 115 PRO A C 1
ATOM 925 O O . PRO A 1 115 ? -5.789 19.391 21.734 1 90.62 115 PRO A O 1
ATOM 928 N N . ARG A 1 116 ? -6.086 21.406 21.047 1 92.88 116 ARG A N 1
ATOM 929 C CA . ARG A 1 116 ? -5.871 22 22.375 1 92.88 116 ARG A CA 1
ATOM 930 C C . ARG A 1 116 ? -6.973 21.578 23.344 1 92.88 116 ARG A C 1
ATOM 932 O O . ARG A 1 116 ? -6.793 21.656 24.562 1 92.88 116 ARG A O 1
ATOM 939 N N . ASP A 1 117 ? -8.148 21.156 22.875 1 96.62 117 ASP A N 1
ATOM 940 C CA . ASP A 1 117 ? -9.312 20.859 23.703 1 96.62 117 ASP A CA 1
ATOM 941 C C . ASP A 1 117 ? -9.516 19.344 23.844 1 96.62 117 ASP A C 1
ATOM 943 O O . ASP A 1 117 ? -10.453 18.891 24.5 1 96.62 117 ASP A O 1
ATOM 947 N N . ARG A 1 118 ? -8.609 18.516 23.281 1 96.75 118 ARG A N 1
ATOM 948 C CA . ARG A 1 118 ? -8.766 17.062 23.281 1 96.75 118 ARG A CA 1
ATOM 949 C C . ARG A 1 118 ? -8.453 16.484 24.656 1 96.75 118 ARG A C 1
ATOM 951 O O . ARG A 1 118 ? -7.508 16.922 25.312 1 96.75 118 ARG A O 1
ATOM 958 N N . THR A 1 119 ? -9.281 15.484 25.078 1 97.62 119 THR A N 1
ATOM 959 C CA . THR A 1 119 ? -9.008 14.727 26.297 1 97.62 119 THR A CA 1
ATOM 960 C C . THR A 1 119 ? -7.875 13.734 26.062 1 97.62 119 THR A C 1
ATOM 962 O O . THR A 1 119 ? -7.535 13.422 24.922 1 97.62 119 THR A O 1
ATOM 965 N N . PRO A 1 120 ? -7.266 13.258 27.172 1 97.31 120 PRO A N 1
ATOM 966 C CA . PRO A 1 120 ? -6.234 12.227 27.016 1 97.31 120 PRO A CA 1
ATOM 967 C C . PRO A 1 120 ? -6.738 11 26.281 1 97.31 120 PRO A C 1
ATOM 969 O O . PRO A 1 120 ? -6.008 10.414 25.469 1 97.31 120 PRO A O 1
ATOM 972 N N . ALA A 1 121 ? -7.965 10.617 26.516 1 97.38 121 ALA A N 1
ATOM 973 C CA . ALA A 1 121 ? -8.539 9.461 25.844 1 97.38 121 ALA A CA 1
ATOM 974 C C . ALA A 1 121 ? -8.656 9.711 24.344 1 97.38 121 ALA A C 1
ATOM 976 O O . ALA A 1 121 ? -8.391 8.82 23.531 1 97.38 121 ALA A O 1
ATOM 977 N N . GLN A 1 122 ? -9.07 10.922 23.938 1 97.12 122 GLN A N 1
ATOM 978 C CA . GLN A 1 122 ? -9.18 11.297 22.531 1 97.12 122 GLN A CA 1
ATOM 979 C C . GLN A 1 122 ? -7.809 11.312 21.859 1 97.12 122 GLN A C 1
ATOM 981 O O . GLN A 1 122 ? -7.66 10.836 20.734 1 97.12 122 GLN A O 1
ATOM 986 N N . GLN A 1 123 ? -6.828 11.805 22.578 1 96.75 123 GLN A N 1
ATOM 987 C CA . GLN A 1 123 ? -5.469 11.828 22.047 1 96.75 123 GLN A CA 1
ATOM 988 C C . GLN A 1 123 ? -4.93 10.422 21.844 1 96.75 123 GLN A C 1
ATOM 990 O O . GLN A 1 123 ? -4.25 10.148 20.844 1 96.75 123 GLN A O 1
ATOM 995 N N . LEU A 1 124 ? -5.246 9.547 22.766 1 97.06 124 LEU A N 1
ATOM 996 C CA . LEU A 1 124 ? -4.777 8.164 22.672 1 97.06 124 LEU A CA 1
ATOM 997 C C . LEU A 1 124 ? -5.359 7.473 21.453 1 97.06 124 LEU A C 1
ATOM 999 O O . LEU A 1 124 ? -4.652 6.734 20.75 1 97.06 124 LEU A O 1
ATOM 1003 N N . VAL A 1 125 ? -6.645 7.633 21.156 1 97.56 125 VAL A N 1
ATOM 1004 C CA . VAL A 1 125 ? -7.285 7.008 20.016 1 97.56 125 VAL A CA 1
ATOM 1005 C C . VAL A 1 125 ? -6.68 7.555 18.719 1 97.56 125 VAL A C 1
ATOM 1007 O O . VAL A 1 125 ? -6.48 6.812 17.766 1 97.56 125 VAL A O 1
ATOM 1010 N N . ILE A 1 126 ? -6.344 8.844 18.688 1 97.56 126 ILE A N 1
ATOM 1011 C CA . ILE A 1 126 ? -5.746 9.477 17.516 1 97.56 126 ILE A CA 1
ATOM 1012 C C . ILE A 1 126 ? -4.355 8.898 17.266 1 97.56 126 ILE A C 1
ATOM 1014 O O . ILE A 1 126 ? -3.953 8.719 16.109 1 97.56 126 ILE A O 1
ATOM 1018 N N . GLU A 1 127 ? -3.695 8.586 18.281 1 96.19 127 GLU A N 1
ATOM 1019 C CA . GLU A 1 127 ? -2.352 8.023 18.172 1 96.19 127 GLU A CA 1
ATOM 1020 C C . GLU A 1 127 ? -2.4 6.559 17.75 1 96.19 127 GLU A C 1
ATOM 1022 O O . GLU A 1 127 ? -1.513 6.078 17.047 1 96.19 127 GLU A O 1
ATOM 1027 N N . ARG A 1 128 ? -3.455 5.875 18.094 1 97.56 128 ARG A N 1
ATOM 1028 C CA . ARG A 1 128 ? -3.553 4.438 17.859 1 97.56 128 ARG A CA 1
ATOM 1029 C C . ARG A 1 128 ? -4.109 4.133 16.469 1 97.56 128 ARG A C 1
ATOM 1031 O O . ARG A 1 128 ? -3.732 3.137 15.852 1 97.56 128 ARG A O 1
ATOM 1038 N N . TYR A 1 129 ? -4.969 4.961 16.016 1 98.44 129 TYR A N 1
ATOM 1039 C CA . TYR A 1 129 ? -5.766 4.676 14.82 1 98.44 129 TYR A CA 1
ATOM 1040 C C . TYR A 1 129 ? -4.871 4.449 13.609 1 98.44 129 TYR A C 1
ATOM 1042 O O . TYR A 1 129 ? -5.07 3.494 12.852 1 98.44 129 TYR A O 1
ATOM 1050 N N . PRO A 1 130 ? -3.793 5.293 13.406 1 98.44 130 PRO A N 1
ATOM 1051 C CA . PRO A 1 130 ? -2.951 5.074 12.227 1 98.44 130 PRO A CA 1
ATOM 1052 C C . PRO A 1 130 ? -2.287 3.701 12.219 1 98.44 130 PRO A C 1
ATOM 1054 O O . PRO A 1 130 ? -2.107 3.104 11.156 1 98.44 130 PRO A O 1
ATOM 1057 N N . ARG A 1 131 ? -1.975 3.238 13.336 1 98.38 131 ARG A N 1
ATOM 1058 C CA . ARG A 1 131 ? -1.354 1.92 13.414 1 98.38 131 ARG A CA 1
ATOM 1059 C C . ARG A 1 131 ? -2.324 0.83 12.977 1 98.38 131 ARG A C 1
ATOM 1061 O O . ARG A 1 131 ? -1.964 -0.049 12.188 1 98.38 131 ARG A O 1
ATOM 1068 N N . GLU A 1 132 ? -3.502 0.84 13.492 1 98.38 132 GLU A N 1
ATOM 1069 C CA . GLU A 1 132 ? -4.508 -0.144 13.109 1 98.38 132 GLU A CA 1
ATOM 1070 C C . GLU A 1 132 ? -4.789 -0.087 11.609 1 98.38 132 GLU A C 1
ATOM 1072 O O . GLU A 1 132 ? -4.949 -1.125 10.961 1 98.38 132 GLU A O 1
ATOM 1077 N N . TYR A 1 133 ? -4.867 1.09 11.109 1 98.75 133 TYR A N 1
ATOM 1078 C CA . TYR A 1 133 ? -5.141 1.272 9.688 1 98.75 133 TYR A CA 1
ATOM 1079 C C . TYR A 1 133 ? -3.986 0.757 8.836 1 98.75 133 TYR A C 1
ATOM 1081 O O . TYR A 1 133 ? -4.203 0.081 7.832 1 98.75 133 TYR A O 1
ATOM 1089 N N . ALA A 1 134 ? -2.764 1.083 9.234 1 98.56 134 ALA A N 1
ATOM 1090 C CA . ALA A 1 134 ? -1.573 0.598 8.539 1 98.56 134 ALA A CA 1
ATOM 1091 C C . ALA A 1 134 ? -1.521 -0.927 8.547 1 98.56 134 ALA A C 1
ATOM 1093 O O . ALA A 1 134 ? -1.172 -1.545 7.539 1 98.56 134 ALA A O 1
ATOM 1094 N N . GLU A 1 135 ? -1.83 -1.521 9.656 1 98 135 GLU A N 1
ATOM 1095 C CA . GLU A 1 135 ? -1.846 -2.977 9.758 1 98 135 GLU A CA 1
ATOM 1096 C C . GLU A 1 135 ? -2.891 -3.584 8.828 1 98 135 GLU A C 1
ATOM 1098 O O . GLU A 1 135 ? -2.652 -4.625 8.211 1 98 135 GLU A O 1
ATOM 1103 N N . GLU A 1 136 ? -4.051 -2.969 8.75 1 98.5 136 GLU A N 1
ATOM 1104 C CA . GLU A 1 136 ? -5.082 -3.447 7.836 1 98.5 136 GLU A CA 1
ATOM 1105 C C . GLU A 1 136 ? -4.602 -3.393 6.387 1 98.5 136 GLU A C 1
ATOM 1107 O O . GLU A 1 136 ? -4.777 -4.352 5.633 1 98.5 136 GLU A O 1
ATOM 1112 N N . ILE A 1 137 ? -3.988 -2.262 6.012 1 98.62 137 ILE A N 1
ATOM 1113 C CA . ILE A 1 137 ? -3.514 -2.109 4.641 1 98.62 137 ILE A CA 1
ATOM 1114 C C . ILE A 1 137 ? -2.463 -3.176 4.336 1 98.62 137 ILE A C 1
ATOM 1116 O O . ILE A 1 137 ? -2.494 -3.801 3.273 1 98.62 137 ILE A O 1
ATOM 1120 N N . SER A 1 138 ? -1.576 -3.404 5.262 1 98 138 SER A N 1
ATOM 1121 C CA . SER A 1 138 ? -0.565 -4.441 5.09 1 98 138 SER A CA 1
ATOM 1122 C C . SER A 1 138 ? -1.207 -5.816 4.926 1 98 138 SER A C 1
ATOM 1124 O O . SER A 1 138 ? -0.773 -6.613 4.09 1 98 138 SER A O 1
ATOM 1126 N N . ALA A 1 139 ? -2.152 -6.125 5.719 1 97 139 ALA A N 1
ATOM 1127 C CA . ALA A 1 139 ? -2.875 -7.391 5.633 1 97 139 ALA A CA 1
ATOM 1128 C C . ALA A 1 139 ? -3.59 -7.523 4.293 1 97 139 ALA A C 1
ATOM 1130 O O . ALA A 1 139 ? -3.662 -8.617 3.725 1 97 139 ALA A O 1
ATOM 1131 N N . GLU A 1 140 ? -4.145 -6.426 3.828 1 98.25 140 GLU A N 1
ATOM 1132 C CA . GLU A 1 140 ? -4.863 -6.441 2.557 1 98.25 140 GLU A CA 1
ATOM 1133 C C . GLU A 1 140 ? -3.914 -6.68 1.388 1 98.25 140 GLU A C 1
ATOM 1135 O O . GLU A 1 140 ? -4.254 -7.379 0.434 1 98.25 140 GLU A O 1
ATOM 1140 N N . ILE A 1 141 ? -2.75 -6.07 1.434 1 97.94 141 ILE A N 1
ATOM 1141 C CA . ILE A 1 141 ? -1.734 -6.32 0.417 1 97.94 141 ILE A CA 1
ATOM 1142 C C . ILE A 1 141 ? -1.396 -7.809 0.378 1 97.94 141 ILE A C 1
ATOM 1144 O O . ILE A 1 141 ? -1.345 -8.414 -0.696 1 97.94 141 ILE A O 1
ATOM 1148 N N . THR A 1 142 ? -1.24 -8.383 1.52 1 96.69 142 THR A N 1
ATOM 1149 C CA . THR A 1 142 ? -0.938 -9.805 1.634 1 96.69 142 THR A CA 1
ATOM 1150 C C . THR A 1 142 ? -2.09 -10.648 1.092 1 96.69 142 THR A C 1
ATOM 1152 O O . THR A 1 142 ? -1.871 -11.594 0.329 1 96.69 142 THR A O 1
ATOM 1155 N N . ASP A 1 143 ? -3.254 -10.312 1.521 1 96.88 143 ASP A N 1
ATOM 1156 C CA . ASP A 1 143 ? -4.441 -11.07 1.134 1 96.88 143 ASP A CA 1
ATOM 1157 C C . ASP A 1 143 ? -4.664 -11.008 -0.375 1 96.88 143 ASP A C 1
ATOM 1159 O O . ASP A 1 143 ? -5.031 -12.008 -0.995 1 96.88 143 ASP A O 1
ATOM 1163 N N . LEU A 1 144 ? -4.484 -9.828 -0.953 1 97.56 144 LEU A N 1
ATOM 1164 C CA . LEU A 1 144 ? -4.617 -9.68 -2.396 1 97.56 144 LEU A CA 1
ATOM 1165 C C . LEU A 1 144 ? -3.678 -10.625 -3.135 1 97.56 144 LEU A C 1
ATOM 1167 O O . LEU A 1 144 ? -4.098 -11.336 -4.047 1 97.56 144 LEU A O 1
ATOM 1171 N N . ALA A 1 145 ? -2.418 -10.625 -2.758 1 95.44 145 ALA A N 1
ATOM 1172 C CA . ALA A 1 145 ? -1.415 -11.453 -3.42 1 95.44 145 ALA A CA 1
ATOM 1173 C C . ALA A 1 145 ? -1.722 -12.938 -3.232 1 95.44 145 ALA A C 1
ATOM 1175 O O . ALA A 1 145 ? -1.62 -13.719 -4.176 1 95.44 145 ALA A O 1
ATOM 1176 N N . LYS A 1 146 ? -2.084 -13.336 -2.023 1 94.69 146 LYS A N 1
ATOM 1177 C CA . LYS A 1 146 ? -2.363 -14.742 -1.731 1 94.69 146 LYS A CA 1
ATOM 1178 C C . LYS A 1 146 ? -3.623 -15.211 -2.451 1 94.69 146 LYS A C 1
ATOM 1180 O O . LYS A 1 146 ? -3.697 -16.359 -2.9 1 94.69 146 LYS A O 1
ATOM 1185 N N . LYS A 1 147 ? -4.59 -14.367 -2.547 1 96 147 LYS A N 1
ATOM 1186 C CA . LYS A 1 147 ? -5.793 -14.703 -3.299 1 96 147 LYS A CA 1
ATOM 1187 C C . LYS A 1 147 ? -5.484 -14.883 -4.781 1 96 147 LYS A C 1
ATOM 1189 O O . LYS A 1 147 ? -6.016 -15.789 -5.426 1 96 147 LYS A O 1
ATOM 1194 N N . ALA A 1 148 ? -4.688 -13.961 -5.309 1 95.44 148 ALA A N 1
ATOM 1195 C CA . ALA A 1 148 ? -4.285 -14.094 -6.703 1 95.44 148 ALA A CA 1
ATOM 1196 C C . ALA A 1 148 ? -3.572 -15.422 -6.941 1 95.44 148 ALA A C 1
ATOM 1198 O O . ALA A 1 148 ? -3.877 -16.141 -7.902 1 95.44 148 ALA A O 1
ATOM 1199 N N . GLU A 1 149 ? -2.664 -15.742 -6.059 1 91.62 149 GLU A N 1
ATOM 1200 C CA . GLU A 1 149 ? -1.944 -17 -6.156 1 91.62 149 GLU A CA 1
ATOM 1201 C C . GLU A 1 149 ? -2.904 -18.188 -6.113 1 91.62 149 GLU A C 1
ATOM 1203 O O . GLU A 1 149 ? -2.812 -19.109 -6.938 1 91.62 149 GLU A O 1
ATOM 1208 N N . TYR A 1 150 ? -3.771 -18.172 -5.176 1 92.31 150 TYR A N 1
ATOM 1209 C CA . TYR A 1 150 ? -4.719 -19.266 -4.992 1 92.31 150 TYR A CA 1
ATOM 1210 C C . TYR A 1 150 ? -5.625 -19.406 -6.207 1 92.31 150 TYR A C 1
ATOM 1212 O O . TYR A 1 150 ? -5.984 -20.516 -6.59 1 92.31 150 TYR A O 1
ATOM 1220 N N . ALA A 1 151 ? -5.996 -18.344 -6.809 1 94.62 151 ALA A N 1
ATOM 1221 C CA . ALA A 1 151 ? -6.918 -18.328 -7.945 1 94.62 151 ALA A CA 1
ATOM 1222 C C . ALA A 1 151 ? -6.199 -18.719 -9.234 1 94.62 151 ALA A C 1
ATOM 1224 O O . ALA A 1 151 ? -6.832 -18.891 -10.273 1 94.62 151 ALA A O 1
ATOM 1225 N N . GLY A 1 152 ? -4.844 -18.766 -9.18 1 91.12 152 GLY A N 1
ATOM 1226 C CA . GLY A 1 152 ? -4.062 -19.094 -10.359 1 91.12 152 GLY A CA 1
ATOM 1227 C C . GLY A 1 152 ? -3.848 -17.906 -11.281 1 91.12 152 GLY A C 1
ATOM 1228 O O . GLY A 1 152 ? -3.639 -18.078 -12.484 1 91.12 152 GLY A O 1
ATOM 1229 N N . ILE A 1 153 ? -3.951 -16.75 -10.75 1 93.25 153 ILE A N 1
ATOM 1230 C CA . ILE A 1 153 ? -3.633 -15.547 -11.523 1 93.25 153 ILE A CA 1
ATOM 1231 C C . ILE A 1 153 ? -2.117 -15.367 -11.586 1 93.25 153 ILE A C 1
ATOM 1233 O O . ILE A 1 153 ? -1.461 -15.203 -10.555 1 93.25 153 ILE A O 1
ATOM 1237 N N . PRO A 1 154 ? -1.585 -15.391 -12.812 1 91.62 154 PRO A N 1
ATOM 1238 C CA . PRO A 1 154 ? -0.145 -15.141 -12.906 1 91.62 154 PRO A CA 1
ATOM 1239 C C . PRO A 1 154 ? 0.25 -13.781 -12.336 1 91.62 154 PRO A C 1
ATOM 1241 O O . PRO A 1 154 ? -0.484 -12.805 -12.5 1 91.62 154 PRO A O 1
ATOM 1244 N N . MET A 1 155 ? 1.364 -13.719 -11.734 1 89.81 155 MET A N 1
ATOM 1245 C CA . MET A 1 155 ? 1.785 -12.508 -11.031 1 89.81 155 MET A CA 1
ATOM 1246 C C . MET A 1 155 ? 2.018 -11.367 -12.016 1 89.81 155 MET A C 1
ATOM 1248 O O . MET A 1 155 ? 1.828 -10.203 -11.672 1 89.81 155 MET A O 1
ATOM 1252 N N . ASP A 1 156 ? 2.428 -11.664 -13.188 1 92.62 156 ASP A N 1
ATOM 1253 C CA . ASP A 1 156 ? 2.574 -10.617 -14.195 1 92.62 156 ASP A CA 1
ATOM 1254 C C . ASP A 1 156 ? 1.228 -9.984 -14.539 1 92.62 156 ASP A C 1
ATOM 1256 O O . ASP A 1 156 ? 1.151 -8.789 -14.82 1 92.62 156 ASP A O 1
ATOM 1260 N N . LYS A 1 157 ? 0.18 -10.773 -14.531 1 95.44 157 LYS A N 1
ATOM 1261 C CA . LYS A 1 157 ? -1.156 -10.227 -14.766 1 95.44 157 LYS A CA 1
ATOM 1262 C C . LYS A 1 157 ? -1.614 -9.375 -13.586 1 95.44 157 LYS A C 1
ATOM 1264 O O . LYS A 1 157 ? -2.248 -8.336 -13.773 1 95.44 157 LYS A O 1
ATOM 1269 N N . LEU A 1 158 ? -1.364 -9.852 -12.398 1 96.75 158 LEU A N 1
ATOM 1270 C CA . LEU A 1 158 ? -1.655 -9.031 -11.234 1 96.75 158 LEU A CA 1
ATOM 1271 C C . LEU A 1 158 ? -0.915 -7.699 -11.305 1 96.75 158 LEU A C 1
ATOM 1273 O O . LEU A 1 158 ? -1.479 -6.648 -10.984 1 96.75 158 LEU A O 1
ATOM 1277 N N . GLN A 1 159 ? 0.382 -7.715 -11.711 1 96.94 159 GLN A N 1
ATOM 1278 C CA . GLN A 1 159 ? 1.166 -6.492 -11.852 1 96.94 159 GLN A CA 1
ATOM 1279 C C . GLN A 1 159 ? 0.536 -5.551 -12.875 1 96.94 159 GLN A C 1
ATOM 1281 O O . GLN A 1 159 ? 0.529 -4.332 -12.68 1 96.94 159 GLN A O 1
ATOM 1286 N N . GLU A 1 160 ? 0.061 -6.105 -13.938 1 97.56 160 GLU A N 1
ATOM 1287 C CA . GLU A 1 160 ? -0.623 -5.289 -14.938 1 97.56 160 GLU A CA 1
ATOM 1288 C C . GLU A 1 160 ? -1.819 -4.562 -14.336 1 97.56 160 GLU A C 1
ATOM 1290 O O . GLU A 1 160 ? -2.078 -3.402 -14.664 1 97.56 160 GLU A O 1
ATOM 1295 N N . VAL A 1 161 ? -2.557 -5.281 -13.523 1 97.88 161 VAL A N 1
ATOM 1296 C CA . VAL A 1 161 ? -3.701 -4.68 -12.844 1 97.88 161 VAL A CA 1
ATOM 1297 C C . VAL A 1 161 ? -3.23 -3.535 -11.953 1 97.88 161 VAL A C 1
ATOM 1299 O O . VAL A 1 161 ? -3.807 -2.445 -11.969 1 97.88 161 VAL A O 1
ATOM 1302 N N . ILE A 1 162 ? -2.221 -3.768 -11.203 1 97.94 162 ILE A N 1
ATOM 1303 C CA . ILE A 1 162 ? -1.677 -2.768 -10.289 1 97.94 162 ILE A CA 1
ATOM 1304 C C . ILE A 1 162 ? -1.189 -1.556 -11.086 1 97.94 162 ILE A C 1
ATOM 1306 O O . ILE A 1 162 ? -1.477 -0.413 -10.719 1 97.94 162 ILE A O 1
ATOM 1310 N N . ASP A 1 163 ? -0.476 -1.806 -12.164 1 97.25 163 ASP A N 1
ATOM 1311 C CA . ASP A 1 163 ? 0.015 -0.728 -13.023 1 97.25 163 ASP A CA 1
ATOM 1312 C C . ASP A 1 163 ? -1.139 0.11 -13.57 1 97.25 163 ASP A C 1
ATOM 1314 O O . ASP A 1 163 ? -1.044 1.338 -13.633 1 97.25 163 ASP A O 1
ATOM 1318 N N . LYS A 1 164 ? -2.148 -0.535 -13.953 1 97.25 164 LYS A N 1
ATOM 1319 C CA . LYS A 1 164 ? -3.305 0.171 -14.5 1 97.25 164 LYS A CA 1
ATOM 1320 C C . LYS A 1 164 ? -3.982 1.025 -13.43 1 97.25 164 LYS A C 1
ATOM 1322 O O . LYS A 1 164 ? -4.379 2.162 -13.695 1 97.25 164 LYS A O 1
ATOM 1327 N N . VAL A 1 165 ? -4.133 0.447 -12.273 1 96.88 165 VAL A N 1
ATOM 1328 C CA . VAL A 1 165 ? -4.723 1.206 -11.18 1 96.88 165 VAL A CA 1
ATOM 1329 C C . VAL A 1 165 ? -3.857 2.428 -10.875 1 96.88 165 VAL A C 1
ATOM 1331 O O . VAL A 1 165 ? -4.375 3.531 -10.68 1 96.88 165 VAL A O 1
ATOM 1334 N N . ASN A 1 166 ? -2.566 2.268 -10.82 1 96.12 166 ASN A N 1
ATOM 1335 C CA . ASN A 1 166 ? -1.645 3.375 -10.602 1 96.12 166 ASN A CA 1
ATOM 1336 C C . ASN A 1 166 ? -1.753 4.426 -11.703 1 96.12 166 ASN A C 1
ATOM 1338 O O . ASN A 1 166 ? -1.694 5.625 -11.422 1 96.12 166 ASN A O 1
ATOM 1342 N N . GLN A 1 167 ? -1.834 3.996 -12.891 1 94.12 167 GLN A N 1
ATOM 1343 C CA . GLN A 1 167 ? -1.901 4.902 -14.031 1 94.12 167 GLN A CA 1
ATOM 1344 C C . GLN A 1 167 ? -3.186 5.727 -14 1 94.12 167 GLN A C 1
ATOM 1346 O O . GLN A 1 167 ? -3.16 6.934 -14.242 1 94.12 167 GLN A O 1
ATOM 1351 N N . GLU A 1 168 ? -4.258 5.141 -13.695 1 92 168 GLU A N 1
ATOM 1352 C CA . GLU A 1 168 ? -5.566 5.777 -13.773 1 92 168 GLU A CA 1
ATOM 1353 C C . GLU A 1 168 ? -5.84 6.633 -12.539 1 92 168 GLU A C 1
ATOM 1355 O O . GLU A 1 168 ? -6.48 7.68 -12.633 1 92 168 GLU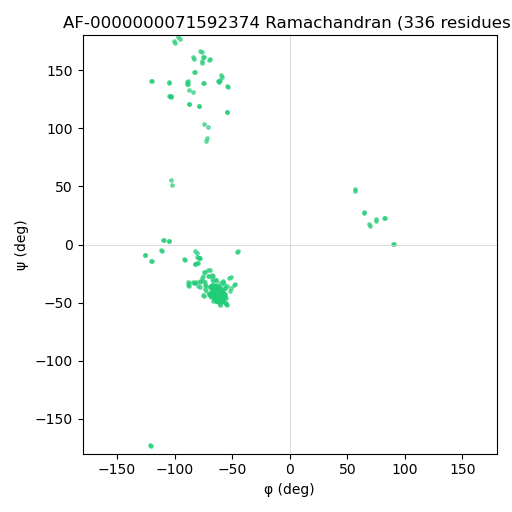 A O 1
ATOM 1360 N N . ASN A 1 169 ? -5.277 6.148 -11.406 1 85.19 169 ASN A N 1
ATOM 1361 C CA . ASN A 1 169 ? -5.691 6.773 -10.156 1 85.19 169 ASN A CA 1
ATOM 1362 C C . ASN A 1 169 ? -4.508 7.379 -9.406 1 85.19 169 ASN A C 1
ATOM 1364 O O . ASN A 1 169 ? -4.688 8.141 -8.453 1 85.19 169 ASN A O 1
ATOM 1368 N N . GLY A 1 170 ? -3.279 7.023 -9.797 1 80.12 170 GLY A N 1
ATOM 1369 C CA . GLY A 1 170 ? -2.115 7.422 -9.023 1 80.12 170 GLY A CA 1
ATOM 1370 C C . GLY A 1 170 ? -1.552 8.766 -9.445 1 80.12 170 GLY A C 1
ATOM 1371 O O . GLY A 1 170 ? -1.899 9.289 -10.508 1 80.12 170 GLY A O 1
ATOM 1372 N N . MET B 1 1 ? 2.957 13.906 -20.844 1 42.38 1 MET B N 1
ATOM 1373 C CA . MET B 1 1 ? 2.324 13.898 -19.531 1 42.38 1 MET B CA 1
ATOM 1374 C C . MET B 1 1 ? 3.371 13.953 -18.422 1 42.38 1 MET B C 1
ATOM 1376 O O . MET B 1 1 ? 4.414 13.297 -18.516 1 42.38 1 MET B O 1
ATOM 1380 N N . LYS B 1 2 ? 3.373 14.922 -17.656 1 57.59 2 LYS B N 1
ATOM 1381 C CA . LYS B 1 2 ? 4.41 15.148 -16.656 1 57.59 2 LYS B CA 1
ATOM 1382 C C . LYS B 1 2 ? 4.59 13.93 -15.75 1 57.59 2 LYS B C 1
ATOM 1384 O O . LYS B 1 2 ? 3.625 13.219 -15.469 1 57.59 2 LYS B O 1
ATOM 1389 N N . ASN B 1 3 ? 5.82 13.523 -15.469 1 82.75 3 ASN B N 1
ATOM 1390 C CA . ASN B 1 3 ? 6.238 12.438 -14.586 1 82.75 3 ASN B CA 1
ATOM 1391 C C . ASN B 1 3 ? 5.652 12.594 -13.188 1 82.75 3 ASN B C 1
ATOM 1393 O O . ASN B 1 3 ? 5.715 13.672 -12.602 1 82.75 3 ASN B O 1
ATOM 1397 N N . LYS B 1 4 ? 4.797 11.672 -12.836 1 88.81 4 LYS B N 1
ATOM 1398 C CA . LYS B 1 4 ? 4.047 11.727 -11.586 1 88.81 4 LYS B CA 1
ATOM 1399 C C . LYS B 1 4 ? 4.969 12.023 -10.406 1 88.81 4 LYS B C 1
ATOM 1401 O O . LYS B 1 4 ? 4.578 12.719 -9.461 1 88.81 4 LYS B O 1
ATOM 1406 N N . PHE B 1 5 ? 6.137 11.523 -10.484 1 93.44 5 PHE B N 1
ATOM 1407 C CA . PHE B 1 5 ? 7.062 11.789 -9.383 1 93.44 5 PHE B CA 1
ATOM 1408 C C . PHE B 1 5 ? 7.453 13.266 -9.352 1 93.44 5 PHE B C 1
ATOM 1410 O O . PHE B 1 5 ? 7.527 13.867 -8.281 1 93.44 5 PHE B O 1
ATOM 1417 N N . THR B 1 6 ? 7.746 13.773 -10.484 1 91.19 6 THR B N 1
ATOM 1418 C CA . THR B 1 6 ? 8.148 15.172 -10.594 1 91.19 6 THR B CA 1
ATOM 1419 C C . THR B 1 6 ? 7.051 16.094 -10.062 1 91.19 6 THR B C 1
ATOM 1421 O O . THR B 1 6 ? 7.336 17.062 -9.367 1 91.19 6 THR B O 1
ATOM 1424 N N . GLU B 1 7 ? 5.855 15.766 -10.406 1 89.94 7 GLU B N 1
ATOM 1425 C CA . GLU B 1 7 ? 4.73 16.547 -9.898 1 89.94 7 GLU B CA 1
ATOM 1426 C C . GLU B 1 7 ? 4.672 16.5 -8.375 1 89.94 7 GLU B C 1
ATOM 1428 O O . GLU B 1 7 ? 4.484 17.547 -7.73 1 89.94 7 GLU B O 1
ATOM 1433 N N . GLN B 1 8 ? 4.852 15.359 -7.797 1 91.25 8 GLN B N 1
ATOM 1434 C CA . GLN B 1 8 ? 4.812 15.219 -6.344 1 91.25 8 GLN B CA 1
ATOM 1435 C C . GLN B 1 8 ? 6.012 15.914 -5.695 1 91.25 8 GLN B C 1
ATOM 1437 O O . GLN B 1 8 ? 5.898 16.469 -4.598 1 91.25 8 GLN B O 1
ATOM 1442 N N . LEU B 1 9 ? 7.102 15.82 -6.418 1 90.81 9 LEU B N 1
ATOM 1443 C CA . LEU B 1 9 ? 8.289 16.516 -5.926 1 90.81 9 LEU B CA 1
ATOM 1444 C C . LEU B 1 9 ? 8.039 18.016 -5.809 1 90.81 9 LEU B C 1
ATOM 1446 O O . LEU B 1 9 ? 8.391 18.625 -4.797 1 90.81 9 LEU B O 1
ATOM 1450 N N . SER B 1 10 ? 7.457 18.578 -6.785 1 88.5 10 SER B N 1
ATOM 1451 C CA . SER B 1 10 ? 7.125 20 -6.766 1 88.5 10 SER B CA 1
ATOM 1452 C C . SER B 1 10 ? 6.207 20.344 -5.598 1 88.5 10 SER B C 1
ATOM 1454 O O . SER B 1 10 ? 6.418 21.344 -4.902 1 88.5 10 SER B O 1
ATOM 1456 N N . LEU B 1 11 ? 5.293 19.5 -5.348 1 87.25 11 LEU B N 1
ATOM 1457 C CA . LEU B 1 11 ? 4.352 19.719 -4.254 1 87.25 11 LEU B CA 1
ATOM 1458 C C . LEU B 1 11 ? 5.051 19.578 -2.904 1 87.25 11 LEU B C 1
ATOM 1460 O O . LEU B 1 11 ? 4.816 20.391 -1.997 1 87.25 11 LEU B O 1
ATOM 1464 N N . ALA B 1 12 ? 5.863 18.594 -2.803 1 89.12 12 ALA B N 1
ATOM 1465 C CA . ALA B 1 12 ? 6.566 18.344 -1.549 1 89.12 12 ALA B CA 1
ATOM 1466 C C . ALA B 1 12 ? 7.488 19.5 -1.193 1 89.12 12 ALA B C 1
ATOM 1468 O O . ALA B 1 12 ? 7.578 19.906 -0.029 1 89.12 12 ALA B O 1
ATOM 1469 N N . LEU B 1 13 ? 8.156 20.031 -2.174 1 87.12 13 LEU B N 1
ATOM 1470 C CA . LEU B 1 13 ? 9.086 21.125 -1.963 1 87.12 13 LEU B CA 1
ATOM 1471 C C . LEU B 1 13 ? 8.336 22.406 -1.627 1 87.12 13 LEU B C 1
ATOM 1473 O O . LEU B 1 13 ? 8.875 23.297 -0.955 1 87.12 13 LEU B O 1
ATOM 1477 N N . GLY B 1 14 ? 7.125 22.484 -2.102 1 81.56 14 GLY B N 1
ATOM 1478 C CA . GLY B 1 14 ? 6.301 23.641 -1.762 1 81.56 14 GLY B CA 1
ATOM 1479 C C . GLY B 1 14 ? 5.711 23.547 -0.366 1 81.56 14 GLY B C 1
ATOM 1480 O O . GLY B 1 14 ? 5.457 24.578 0.268 1 81.56 14 GLY B O 1
ATOM 1481 N N . ARG B 1 15 ? 5.422 22.375 0.1 1 76.56 15 ARG B N 1
ATOM 1482 C CA . ARG B 1 15 ? 4.828 22.156 1.413 1 76.56 15 ARG B CA 1
ATOM 1483 C C . ARG B 1 15 ? 5.875 22.266 2.516 1 76.56 15 ARG B C 1
ATOM 1485 O O . ARG B 1 15 ? 5.559 22.656 3.643 1 76.56 15 ARG B O 1
ATOM 1492 N N . ASP B 1 16 ? 7.035 21.797 2.172 1 66.19 16 ASP B N 1
ATOM 1493 C CA . ASP B 1 16 ? 8.078 21.766 3.191 1 66.19 16 ASP B CA 1
ATOM 1494 C C . ASP B 1 16 ? 8.586 23.172 3.51 1 66.19 16 ASP B C 1
ATOM 1496 O O . ASP B 1 16 ? 9.461 23.688 2.811 1 66.19 16 ASP B O 1
ATOM 1500 N N . LYS B 1 17 ? 7.965 23.656 4.43 1 66.25 17 LYS B N 1
ATOM 1501 C CA . LYS B 1 17 ? 8.32 25.031 4.773 1 66.25 17 LYS B CA 1
ATOM 1502 C C . LYS B 1 17 ? 9.578 25.062 5.641 1 66.25 17 LYS B C 1
ATOM 1504 O O . LYS B 1 17 ? 10.188 26.125 5.805 1 66.25 17 LYS B O 1
ATOM 1509 N N . ALA B 1 18 ? 9.891 23.875 6.047 1 69.38 18 ALA B N 1
ATOM 1510 C CA . ALA B 1 18 ? 11.008 23.891 6.984 1 69.38 18 ALA B CA 1
ATOM 1511 C C . ALA B 1 18 ? 12.344 23.797 6.25 1 69.38 18 ALA B C 1
ATOM 1513 O O . ALA B 1 18 ? 13.336 24.406 6.664 1 69.38 18 ALA B O 1
ATOM 1514 N N . GLN B 1 19 ? 12.297 23.062 5.203 1 75.12 19 GLN B N 1
ATOM 1515 C CA . GLN B 1 19 ? 13.562 22.875 4.504 1 75.12 19 GLN B CA 1
ATOM 1516 C C . GLN B 1 19 ? 13.625 23.719 3.23 1 75.12 19 GLN B C 1
ATOM 1518 O O . GLN B 1 19 ? 12.672 23.734 2.447 1 75.12 19 GLN B O 1
ATOM 1523 N N . THR B 1 20 ? 14.711 24.438 3.199 1 79.06 20 THR B N 1
ATOM 1524 C CA . THR B 1 20 ? 14.93 25.188 1.97 1 79.06 20 THR B CA 1
ATOM 1525 C C . THR B 1 20 ? 15.422 24.266 0.855 1 79.06 20 THR B C 1
ATOM 1527 O O . THR B 1 20 ? 15.914 23.172 1.12 1 79.06 20 THR B O 1
ATOM 1530 N N . GLN B 1 21 ? 15.219 24.703 -0.388 1 83.5 21 GLN B N 1
ATOM 1531 C CA . GLN B 1 21 ? 15.703 23.969 -1.544 1 83.5 21 GLN B CA 1
ATOM 1532 C C . GLN B 1 21 ? 17.219 23.75 -1.466 1 83.5 21 GLN B C 1
ATOM 1534 O O . GLN B 1 21 ? 17.719 22.688 -1.858 1 83.5 21 GLN B O 1
ATOM 1539 N N . GLN B 1 22 ? 17.859 24.734 -0.897 1 85.38 22 GLN B N 1
ATOM 1540 C CA . GLN B 1 22 ? 19.312 24.625 -0.748 1 85.38 22 GLN B CA 1
ATOM 1541 C C . GLN B 1 22 ? 19.672 23.5 0.229 1 85.38 22 GLN B C 1
ATOM 1543 O O . GLN B 1 22 ? 20.594 22.734 -0.025 1 85.38 22 GLN B O 1
ATOM 1548 N N . GLN B 1 23 ? 19.016 23.422 1.285 1 88.12 23 GLN B N 1
ATOM 1549 C CA . GLN B 1 23 ? 19.266 22.391 2.285 1 88.12 23 GLN B CA 1
ATOM 1550 C C . GLN B 1 23 ? 19.031 20.984 1.717 1 88.12 23 GLN B C 1
ATOM 1552 O O . GLN B 1 23 ? 19.797 20.062 1.985 1 88.12 23 GLN B O 1
ATOM 1557 N N . ILE B 1 24 ? 18.031 20.875 1.005 1 88.62 24 ILE B N 1
ATOM 1558 C CA . ILE B 1 24 ? 17.688 19.594 0.382 1 88.62 24 ILE B CA 1
ATOM 1559 C C . ILE B 1 24 ? 18.781 19.219 -0.624 1 88.62 24 ILE B C 1
ATOM 1561 O O . ILE B 1 24 ? 19.219 18.062 -0.662 1 88.62 24 ILE B O 1
ATOM 1565 N N . ALA B 1 25 ? 19.172 20.156 -1.417 1 88.69 25 ALA B N 1
ATOM 1566 C CA . ALA B 1 25 ? 20.219 19.938 -2.404 1 88.69 25 ALA B CA 1
ATOM 1567 C C . ALA B 1 25 ? 21.516 19.453 -1.735 1 88.69 25 ALA B C 1
ATOM 1569 O O . ALA B 1 25 ? 22.156 18.516 -2.209 1 88.69 25 ALA B O 1
ATOM 1570 N N . ASP B 1 26 ? 21.828 20.047 -0.678 1 87.94 26 ASP B N 1
ATOM 1571 C CA . ASP B 1 26 ? 23.047 19.719 0.045 1 87.94 26 ASP B CA 1
ATOM 1572 C C . ASP B 1 26 ? 23 18.281 0.582 1 87.94 26 ASP B C 1
ATOM 1574 O O . ASP B 1 26 ? 24.016 17.578 0.6 1 87.94 26 ASP B O 1
ATOM 1578 N N . ARG B 1 27 ? 21.859 17.875 0.868 1 89.12 27 ARG B N 1
ATOM 1579 C CA . ARG B 1 27 ? 21.719 16.578 1.511 1 89.12 27 ARG B CA 1
ATOM 1580 C C . ARG B 1 27 ? 21.531 15.469 0.475 1 89.12 27 ARG B C 1
ATOM 1582 O O . ARG B 1 27 ? 21.656 14.289 0.795 1 89.12 27 ARG B O 1
ATOM 1589 N N . THR B 1 28 ? 21.281 15.688 -0.696 1 88 28 THR B N 1
ATOM 1590 C CA . THR B 1 28 ? 21.031 14.688 -1.729 1 88 28 THR B CA 1
ATOM 1591 C C . THR B 1 28 ? 22.188 14.672 -2.74 1 88 28 THR B C 1
ATOM 1593 O O . THR B 1 28 ? 22.172 13.875 -3.682 1 88 28 THR B O 1
ATOM 1596 N N . HIS B 1 29 ? 23.078 15.5 -2.658 1 83.69 29 HIS B N 1
ATOM 1597 C CA . HIS B 1 29 ? 24.219 15.656 -3.557 1 83.69 29 HIS B CA 1
ATOM 1598 C C . HIS B 1 29 ? 23.766 16.047 -4.957 1 83.69 29 HIS B C 1
ATOM 1600 O O . HIS B 1 29 ? 24.281 15.531 -5.949 1 83.69 29 HIS B O 1
ATOM 1606 N N . VAL B 1 30 ? 22.703 16.656 -4.992 1 87.06 30 VAL B N 1
ATOM 1607 C CA . VAL B 1 30 ? 22.266 17.344 -6.211 1 87.06 30 VAL B CA 1
ATOM 1608 C C . VAL B 1 30 ? 22.453 18.844 -6.051 1 87.06 30 VAL B C 1
ATOM 1610 O O . VAL B 1 30 ? 22.328 19.391 -4.949 1 87.06 30 VAL B O 1
ATOM 1613 N N . SER B 1 31 ? 22.891 19.469 -7.039 1 88.75 31 SER B N 1
ATOM 1614 C CA . SER B 1 31 ? 23.031 20.922 -6.965 1 88.75 31 SER B CA 1
ATOM 1615 C C . SER B 1 31 ? 21.672 21.609 -6.926 1 88.75 31 SER B C 1
ATOM 1617 O O . SER B 1 31 ? 20.672 21.031 -7.363 1 88.75 31 SER B O 1
ATOM 1619 N N . PRO B 1 32 ? 21.688 22.844 -6.449 1 89.38 32 PRO B N 1
ATOM 1620 C CA . PRO B 1 32 ? 20.422 23.594 -6.477 1 89.38 32 PRO B CA 1
ATOM 1621 C C . PRO B 1 32 ? 19.859 23.75 -7.883 1 89.38 32 PRO B C 1
ATOM 1623 O O . PRO B 1 32 ? 18.641 23.672 -8.078 1 89.38 32 PRO B O 1
ATOM 1626 N N . GLY B 1 33 ? 20.688 23.984 -8.789 1 91 33 GLY B N 1
ATOM 1627 C CA . GLY B 1 33 ? 20.25 24.062 -10.18 1 91 33 GLY B CA 1
ATOM 1628 C C . GLY B 1 33 ? 19.625 22.781 -10.68 1 91 33 GLY B C 1
ATOM 1629 O O . GLY B 1 33 ? 18.609 22.812 -11.383 1 91 33 GLY B O 1
ATOM 1630 N N . GLN B 1 34 ? 20.219 21.641 -10.328 1 91.12 34 GLN B N 1
ATOM 1631 C CA . GLN B 1 34 ? 19.672 20.344 -10.711 1 91.12 34 GLN B CA 1
ATOM 1632 C C . GLN B 1 34 ? 18.312 20.109 -10.047 1 91.12 34 GLN B C 1
ATOM 1634 O O . GLN B 1 34 ? 17.391 19.609 -10.688 1 91.12 34 GLN B O 1
ATOM 1639 N N . LEU B 1 35 ? 18.25 20.438 -8.82 1 91.38 35 LEU B N 1
ATOM 1640 C CA . LEU B 1 35 ? 16.984 20.266 -8.102 1 91.38 35 LEU B CA 1
ATOM 1641 C C . LEU B 1 35 ? 15.875 21.078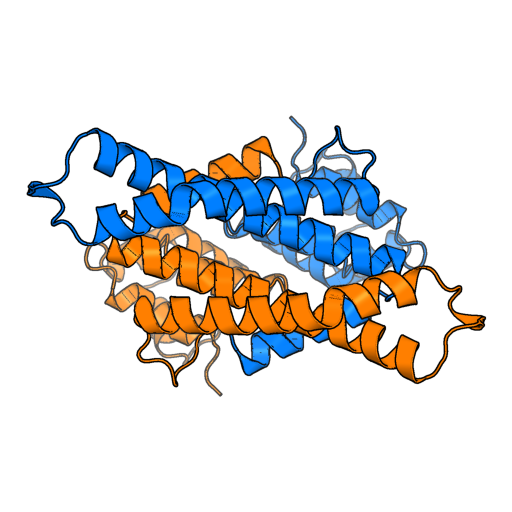 -8.758 1 91.38 35 LEU B C 1
ATOM 1643 O O . LEU B 1 35 ? 14.734 20.609 -8.852 1 91.38 35 LEU B O 1
ATOM 1647 N N . SER B 1 36 ? 16.234 22.281 -9.141 1 90 36 SER B N 1
ATOM 1648 C CA . SER B 1 36 ? 15.273 23.125 -9.836 1 90 36 SER B CA 1
ATOM 1649 C C . SER B 1 36 ? 14.789 22.469 -11.125 1 90 36 SER B C 1
ATOM 1651 O O . SER B 1 36 ? 13.602 22.531 -11.453 1 90 36 SER B O 1
ATOM 1653 N N . ARG B 1 37 ? 15.648 21.844 -11.805 1 90.88 37 ARG B N 1
ATOM 1654 C CA . ARG B 1 37 ? 15.305 21.188 -13.055 1 90.88 37 ARG B CA 1
ATOM 1655 C C . ARG B 1 37 ? 14.484 19.938 -12.812 1 90.88 37 ARG B C 1
ATOM 1657 O O . ARG B 1 37 ? 13.602 19.594 -13.602 1 90.88 37 ARG B O 1
ATOM 1664 N N . LEU B 1 38 ? 14.781 19.281 -11.781 1 89.56 38 LEU B N 1
ATOM 1665 C CA . LEU B 1 38 ? 14.023 18.078 -11.414 1 89.56 38 LEU B CA 1
ATOM 1666 C C . LEU B 1 38 ? 12.594 18.453 -11.039 1 89.56 38 LEU B C 1
ATOM 1668 O O . LEU B 1 38 ? 11.648 17.797 -11.477 1 89.56 38 LEU B O 1
ATOM 1672 N N . LYS B 1 39 ? 12.547 19.484 -10.328 1 88.75 39 LYS B N 1
ATOM 1673 C CA . LYS B 1 39 ? 11.25 19.953 -9.844 1 88.75 39 LYS B CA 1
ATOM 1674 C C . LYS B 1 39 ? 10.383 20.453 -10.992 1 88.75 39 LYS B C 1
ATOM 1676 O O . LYS B 1 39 ? 9.164 20.266 -10.992 1 88.75 39 LYS B O 1
ATOM 1681 N N . SER B 1 40 ? 10.977 21.094 -11.961 1 88.12 40 SER B N 1
ATOM 1682 C CA . SER B 1 40 ? 10.25 21.656 -13.086 1 88.12 40 SER B CA 1
ATOM 1683 C C . SER B 1 40 ? 9.961 20.594 -14.148 1 88.12 40 SER B C 1
ATOM 1685 O O . SER B 1 40 ? 9.133 20.812 -15.031 1 88.12 40 SER B O 1
ATOM 1687 N N . GLY B 1 41 ? 10.703 19.516 -14.008 1 87.06 41 GLY B N 1
ATOM 1688 C CA . GLY B 1 41 ? 10.516 18.438 -14.977 1 87.06 41 GLY B CA 1
ATOM 1689 C C . GLY B 1 41 ? 11.422 18.562 -16.188 1 87.06 41 GLY B C 1
ATOM 1690 O O . GLY B 1 41 ? 11.352 17.766 -17.109 1 87.06 41 GLY B O 1
ATOM 1691 N N . SER B 1 42 ? 12.195 19.484 -16.25 1 87.75 42 SER B N 1
ATOM 1692 C CA . SER B 1 42 ? 13.117 19.672 -17.359 1 87.75 42 SER B CA 1
ATOM 1693 C C . SER B 1 42 ? 14.18 18.578 -17.391 1 87.75 42 SER B C 1
ATOM 1695 O O . SER B 1 42 ? 14.805 18.328 -18.422 1 87.75 42 SER B O 1
ATOM 1697 N N . ARG B 1 43 ? 14.461 18.016 -16.234 1 85.56 43 ARG B N 1
ATOM 1698 C CA . ARG B 1 43 ? 15.312 16.828 -16.125 1 85.56 43 ARG B CA 1
ATOM 1699 C C . ARG B 1 43 ? 14.562 15.672 -15.484 1 85.56 43 ARG B C 1
ATOM 1701 O O . ARG B 1 43 ? 13.805 15.867 -14.531 1 85.56 43 ARG B O 1
ATOM 1708 N N . SER B 1 44 ? 14.844 14.523 -16.047 1 86.06 44 SER B N 1
ATOM 1709 C CA . SER B 1 44 ? 14.219 13.336 -15.484 1 86.06 44 SER B CA 1
ATOM 1710 C C . SER B 1 44 ? 14.984 12.836 -14.266 1 86.06 44 SER B C 1
ATOM 1712 O O . SER B 1 44 ? 16.203 12.977 -14.188 1 86.06 44 SER B O 1
ATOM 1714 N N . THR B 1 45 ? 14.219 12.273 -13.391 1 87.5 45 THR B N 1
ATOM 1715 C CA . THR B 1 45 ? 14.844 11.688 -12.211 1 87.5 45 THR B CA 1
ATOM 1716 C C . THR B 1 45 ? 15.227 10.234 -12.461 1 87.5 45 THR B C 1
ATOM 1718 O O . THR B 1 45 ? 14.5 9.508 -13.148 1 87.5 45 THR B O 1
ATOM 1721 N N . ASP B 1 46 ? 16.344 9.883 -11.977 1 87 46 ASP B N 1
ATOM 1722 C CA . ASP B 1 46 ? 16.656 8.461 -11.984 1 87 46 ASP B CA 1
ATOM 1723 C C . ASP B 1 46 ? 16.297 7.82 -10.641 1 87 46 ASP B C 1
ATOM 1725 O O . ASP B 1 46 ? 15.82 8.5 -9.727 1 87 46 ASP B O 1
ATOM 1729 N N . SER B 1 47 ? 16.484 6.512 -10.547 1 89.88 47 SER B N 1
ATOM 1730 C CA . SER B 1 47 ? 16.016 5.742 -9.398 1 89.88 47 SER B CA 1
ATOM 1731 C C . SER B 1 47 ? 16.734 6.172 -8.117 1 89.88 47 SER B C 1
ATOM 1733 O O . SER B 1 47 ? 16.109 6.273 -7.062 1 89.88 47 SER B O 1
ATOM 1735 N N . GLN B 1 48 ? 17.969 6.383 -8.211 1 89.44 48 GLN B N 1
ATOM 1736 C CA . GLN B 1 48 ? 18.75 6.742 -7.027 1 89.44 48 GLN B CA 1
ATOM 1737 C C . GLN B 1 48 ? 18.391 8.141 -6.531 1 89.44 48 GLN B C 1
ATOM 1739 O O . GLN B 1 48 ? 18.281 8.367 -5.324 1 89.44 48 GLN B O 1
ATOM 1744 N N . ILE B 1 49 ? 18.266 9.047 -7.434 1 89.31 49 ILE B N 1
ATOM 1745 C CA . ILE B 1 49 ? 17.891 10.414 -7.082 1 89.31 49 ILE B CA 1
ATOM 1746 C C . ILE B 1 49 ? 16.5 10.422 -6.445 1 89.31 49 ILE B C 1
ATOM 1748 O O . ILE B 1 49 ? 16.266 11.125 -5.457 1 89.31 49 ILE B O 1
ATOM 1752 N N . ARG B 1 50 ? 15.562 9.664 -6.988 1 93.12 50 ARG B N 1
ATOM 1753 C CA . ARG B 1 50 ? 14.219 9.586 -6.418 1 93.12 50 ARG B CA 1
ATOM 1754 C C . ARG B 1 50 ? 14.273 9.133 -4.965 1 93.12 50 ARG B C 1
ATOM 1756 O O . ARG B 1 50 ? 13.609 9.711 -4.105 1 93.12 50 ARG B O 1
ATOM 1763 N N . LYS B 1 51 ? 15.062 8.125 -4.785 1 93.56 51 LYS B N 1
ATOM 1764 C CA . LYS B 1 51 ? 15.188 7.613 -3.424 1 93.56 51 LYS B CA 1
ATOM 1765 C C . LYS B 1 51 ? 15.781 8.664 -2.492 1 93.56 51 LYS B C 1
ATOM 1767 O O . LYS B 1 51 ? 15.266 8.891 -1.396 1 93.56 51 LYS B O 1
ATOM 1772 N N . SER B 1 52 ? 16.844 9.211 -2.943 1 92.25 52 SER B N 1
ATOM 1773 C CA . SER B 1 52 ? 17.531 10.203 -2.117 1 92.25 52 SER B CA 1
ATOM 1774 C C . SER B 1 52 ? 16.609 11.359 -1.763 1 92.25 52 SER B C 1
ATOM 1776 O O . SER B 1 52 ? 16.531 11.766 -0.602 1 92.25 52 SER B O 1
ATOM 1778 N N . LEU B 1 53 ? 15.914 11.883 -2.736 1 91.5 53 LEU B N 1
ATOM 1779 C CA . LEU B 1 53 ? 15 13 -2.521 1 91.5 53 LEU B CA 1
ATOM 1780 C C . LEU B 1 53 ? 13.867 12.609 -1.583 1 91.5 53 LEU B C 1
ATOM 1782 O O . LEU B 1 53 ? 13.531 13.352 -0.664 1 91.5 53 LEU B O 1
ATOM 1786 N N . ALA B 1 54 ? 13.281 11.445 -1.821 1 92.81 54 ALA B N 1
ATOM 1787 C CA . ALA B 1 54 ? 12.188 10.984 -0.974 1 92.81 54 ALA B CA 1
ATOM 1788 C C . ALA B 1 54 ? 12.641 10.836 0.477 1 92.81 54 ALA B C 1
ATOM 1790 O O . ALA B 1 54 ? 11.914 11.227 1.399 1 92.81 54 ALA B O 1
ATOM 1791 N N . ASN B 1 55 ? 13.836 10.359 0.639 1 90.25 55 ASN B N 1
ATOM 1792 C CA . ASN B 1 55 ? 14.344 10.125 1.985 1 90.25 55 ASN B CA 1
ATOM 1793 C C . ASN B 1 55 ? 14.672 11.438 2.699 1 90.25 55 ASN B C 1
ATOM 1795 O O . ASN B 1 55 ? 14.398 11.586 3.891 1 90.25 55 ASN B O 1
ATOM 1799 N N . VAL B 1 56 ? 15.211 12.344 2.023 1 90.31 56 VAL B N 1
ATOM 1800 C CA . VAL B 1 56 ? 15.633 13.609 2.619 1 90.31 56 VAL B CA 1
ATOM 1801 C C . VAL B 1 56 ? 14.414 14.477 2.908 1 90.31 56 VAL B C 1
ATOM 1803 O O . VAL B 1 56 ? 14.328 15.102 3.971 1 90.31 56 VAL B O 1
ATOM 1806 N N . ILE B 1 57 ? 13.516 14.523 1.95 1 89.81 57 ILE B N 1
ATOM 1807 C CA . ILE B 1 57 ? 12.344 15.383 2.1 1 89.81 57 ILE B CA 1
ATOM 1808 C C . ILE B 1 57 ? 11.375 14.758 3.105 1 89.81 57 ILE B C 1
ATOM 1810 O O . ILE B 1 57 ? 10.664 15.469 3.812 1 89.81 57 ILE B O 1
ATOM 1814 N N . ASN B 1 58 ? 11.359 13.352 3.137 1 89.69 58 ASN B N 1
ATOM 1815 C CA . ASN B 1 58 ? 10.547 12.609 4.094 1 89.69 58 ASN B CA 1
ATOM 1816 C C . ASN B 1 58 ? 9.07 12.984 3.984 1 89.69 58 ASN B C 1
ATOM 1818 O O . ASN B 1 58 ? 8.445 13.367 4.977 1 89.69 58 ASN B O 1
ATOM 1822 N N . ASP B 1 59 ? 8.633 12.992 2.82 1 91.5 59 ASP B N 1
ATOM 1823 C CA . ASP B 1 59 ? 7.242 13.281 2.471 1 91.5 59 ASP B CA 1
ATOM 1824 C C . ASP B 1 59 ? 6.496 12.008 2.086 1 91.5 59 ASP B C 1
ATOM 1826 O O . ASP B 1 59 ? 6.957 11.242 1.237 1 91.5 59 ASP B O 1
ATOM 1830 N N . PHE B 1 60 ? 5.379 11.82 2.732 1 94.56 60 PHE B N 1
ATOM 1831 C CA . PHE B 1 60 ? 4.578 10.617 2.555 1 94.56 60 PHE B CA 1
ATOM 1832 C C . PHE B 1 60 ? 4.23 10.406 1.085 1 94.56 60 PHE B C 1
ATOM 1834 O O . PHE B 1 60 ? 4.457 9.328 0.535 1 94.56 60 PHE B O 1
ATOM 1841 N N . TRP B 1 61 ? 3.713 11.406 0.483 1 93.75 61 TRP B N 1
ATOM 1842 C CA . TRP B 1 61 ? 3.225 11.328 -0.89 1 93.75 61 TRP B CA 1
ATOM 1843 C C . TRP B 1 61 ? 4.375 11.094 -1.863 1 93.75 61 TRP B C 1
ATOM 1845 O O . TRP B 1 61 ? 4.258 10.297 -2.793 1 93.75 61 TRP B O 1
ATOM 1855 N N . LEU B 1 62 ? 5.48 11.773 -1.647 1 93.81 62 LEU B N 1
ATOM 1856 C CA . LEU B 1 62 ? 6.656 11.625 -2.494 1 93.81 62 LEU B CA 1
ATOM 1857 C C . LEU B 1 62 ? 7.238 10.219 -2.383 1 93.81 62 LEU B C 1
ATOM 1859 O O . LEU B 1 62 ? 7.668 9.641 -3.385 1 93.81 62 LEU B O 1
ATOM 1863 N N . SER B 1 63 ? 7.258 9.688 -1.179 1 96.38 63 SER B N 1
ATOM 1864 C CA . SER B 1 63 ? 7.773 8.344 -0.952 1 96.38 63 SER B CA 1
ATOM 1865 C C . SER B 1 63 ? 6.961 7.301 -1.716 1 96.38 63 SER B C 1
ATOM 1867 O O . SER B 1 63 ? 7.523 6.434 -2.383 1 96.38 63 SER B O 1
ATOM 1869 N N . TYR B 1 64 ? 5.652 7.441 -1.653 1 97 64 TYR B N 1
ATOM 1870 C CA . TYR B 1 64 ? 4.805 6.496 -2.373 1 97 64 TYR B CA 1
ATOM 1871 C C . TYR B 1 64 ? 4.938 6.684 -3.881 1 97 64 TYR B C 1
ATOM 1873 O O . TYR B 1 64 ? 4.871 5.715 -4.641 1 97 64 TYR B O 1
ATOM 1881 N N . SER B 1 65 ? 5.082 7.914 -4.309 1 95.62 65 SER B N 1
ATOM 1882 C CA . SER B 1 65 ? 5.285 8.172 -5.73 1 95.62 65 SER B CA 1
ATOM 1883 C C . SER B 1 65 ? 6.578 7.543 -6.23 1 95.62 65 SER B C 1
ATOM 1885 O O . SER B 1 65 ? 6.613 6.961 -7.316 1 95.62 65 SER B O 1
ATOM 1887 N N . GLY B 1 66 ? 7.621 7.684 -5.438 1 95.94 66 GLY B N 1
ATOM 1888 C CA . GLY B 1 66 ? 8.883 7.055 -5.781 1 95.94 66 GLY B CA 1
ATOM 1889 C C . GLY B 1 66 ? 8.82 5.539 -5.793 1 95.94 66 GLY B C 1
ATOM 1890 O O . GLY B 1 66 ? 9.359 4.898 -6.695 1 95.94 66 GLY B O 1
ATOM 1891 N N . ALA B 1 67 ? 8.156 4.977 -4.793 1 97.44 67 ALA B N 1
ATOM 1892 C CA . ALA B 1 67 ? 8.008 3.525 -4.691 1 97.44 67 ALA B CA 1
ATOM 1893 C C . ALA B 1 67 ? 7.238 2.967 -5.883 1 97.44 67 ALA B C 1
ATOM 1895 O O . ALA B 1 67 ? 7.602 1.922 -6.43 1 97.44 67 ALA B O 1
ATOM 1896 N N . ARG B 1 68 ? 6.246 3.678 -6.234 1 96.56 68 ARG B N 1
ATOM 1897 C CA . ARG B 1 68 ? 5.457 3.283 -7.398 1 96.56 68 ARG B CA 1
ATOM 1898 C C . ARG B 1 68 ? 6.309 3.299 -8.664 1 96.56 68 ARG B C 1
ATOM 1900 O O . ARG B 1 68 ? 6.25 2.367 -9.469 1 96.56 68 ARG B O 1
ATOM 1907 N N . GLU B 1 69 ? 7 4.32 -8.836 1 94.88 69 GLU B N 1
ATOM 1908 C CA . GLU B 1 69 ? 7.801 4.484 -10.047 1 94.88 69 GLU B CA 1
ATOM 1909 C C . GLU B 1 69 ? 8.93 3.459 -10.102 1 94.88 69 GLU B C 1
ATOM 1911 O O . GLU B 1 69 ? 9.188 2.869 -11.148 1 94.88 69 GLU B O 1
ATOM 1916 N N . ASN B 1 70 ? 9.578 3.223 -8.984 1 96.06 70 ASN B N 1
ATOM 1917 C CA . ASN B 1 70 ? 10.773 2.383 -8.969 1 96.06 70 ASN B CA 1
ATOM 1918 C C . ASN B 1 70 ? 10.414 0.902 -8.906 1 96.06 70 ASN B C 1
ATOM 1920 O O . ASN B 1 70 ? 11.141 0.059 -9.438 1 96.06 70 ASN B O 1
ATOM 1924 N N . PHE B 1 71 ? 9.258 0.582 -8.195 1 97.06 71 PHE B N 1
ATOM 1925 C CA . PHE B 1 71 ? 9.039 -0.821 -7.867 1 97.06 71 PHE B CA 1
ATOM 1926 C C . PHE B 1 71 ? 7.668 -1.283 -8.352 1 97.06 71 PHE B C 1
ATOM 1928 O O . PHE B 1 71 ? 7.32 -2.459 -8.219 1 97.06 71 PHE B O 1
ATOM 1935 N N . GLY B 1 72 ? 6.832 -0.374 -8.812 1 96.56 72 GLY B N 1
ATOM 1936 C CA . GLY B 1 72 ? 5.535 -0.745 -9.359 1 96.56 72 GLY B CA 1
ATOM 1937 C C . GLY B 1 72 ? 4.531 -1.135 -8.297 1 96.56 72 GLY B C 1
ATOM 1938 O O . GLY B 1 72 ? 3.586 -1.878 -8.57 1 96.56 72 GLY B O 1
ATOM 1939 N N . VAL B 1 73 ? 4.754 -0.72 -7.078 1 97.94 73 VAL B N 1
ATOM 1940 C CA . VAL B 1 73 ? 3.818 -1.062 -6.012 1 97.94 73 VAL B CA 1
ATOM 1941 C C . VAL B 1 73 ? 2.646 -0.083 -6.02 1 97.94 73 VAL B C 1
ATOM 1943 O O . VAL B 1 73 ? 2.738 0.999 -6.605 1 97.94 73 VAL B O 1
ATOM 1946 N N . LEU B 1 74 ? 1.582 -0.536 -5.406 1 97.94 74 LEU B N 1
ATOM 1947 C CA . LEU B 1 74 ? 0.393 0.306 -5.336 1 97.94 74 LEU B CA 1
ATOM 1948 C C . LEU B 1 74 ? 0.686 1.601 -4.586 1 97.94 74 LEU B C 1
ATOM 1950 O O . LEU B 1 74 ? 1.381 1.589 -3.568 1 97.94 74 LEU B O 1
ATOM 1954 N N . SER B 1 75 ? 0.136 2.67 -5.098 1 96.88 75 SER B N 1
ATOM 1955 C CA . SER B 1 75 ? 0.281 3.99 -4.492 1 96.88 75 SER B CA 1
ATOM 1956 C C . SER B 1 75 ? -1.075 4.578 -4.121 1 96.88 75 SER B C 1
ATOM 1958 O O . SER B 1 75 ? -2.09 3.879 -4.145 1 96.88 75 SER B O 1
ATOM 1960 N N . PHE B 1 76 ? -1.044 5.82 -3.701 1 96.12 76 PHE B N 1
ATOM 1961 C CA . PHE B 1 76 ? -2.236 6.555 -3.293 1 96.12 76 PHE B CA 1
ATOM 1962 C C . PHE B 1 76 ? -3.035 7.008 -4.508 1 96.12 76 PHE B C 1
ATOM 1964 O O . PHE B 1 76 ? -2.543 6.949 -5.637 1 96.12 76 PHE B O 1
ATOM 1971 N N . GLN B 1 77 ? -4.219 7.41 -4.266 1 92.62 77 GLN B N 1
ATOM 1972 C CA . GLN B 1 77 ? -5.062 7.996 -5.305 1 92.62 77 GLN B CA 1
ATOM 1973 C C . GLN B 1 77 ? -4.828 9.5 -5.422 1 92.62 77 GLN B C 1
ATOM 1975 O O . GLN B 1 77 ? -4.887 10.219 -4.426 1 92.62 77 GLN B O 1
ATOM 1980 N N . ASN B 1 78 ? -4.445 9.906 -6.551 1 79 78 ASN B N 1
ATOM 1981 C CA . ASN B 1 78 ? -4.246 11.328 -6.82 1 79 78 ASN B CA 1
ATOM 1982 C C . ASN B 1 78 ? -5.395 11.906 -7.637 1 79 78 ASN B C 1
ATOM 1984 O O . ASN B 1 78 ? -5.281 12.062 -8.852 1 79 78 ASN B O 1
ATOM 1988 N N . ASP B 1 79 ? -6.547 11.742 -7.145 1 62.34 79 ASP B N 1
ATOM 1989 C CA . ASP B 1 79 ? -7.684 12.156 -7.961 1 62.34 79 ASP B CA 1
ATOM 1990 C C . ASP B 1 79 ? -7.816 13.672 -7.988 1 62.34 79 ASP B C 1
ATOM 1992 O O . ASP B 1 79 ? -8.094 14.297 -6.961 1 62.34 79 ASP B O 1
ATOM 1996 N N . ARG B 1 80 ? -7.438 14.148 -8.984 1 53.62 80 ARG B N 1
ATOM 1997 C CA . ARG B 1 80 ? -7.578 15.578 -9.258 1 53.62 80 ARG B CA 1
ATOM 1998 C C . ARG B 1 80 ? -9.023 16.031 -9.07 1 53.62 80 ARG B C 1
ATOM 2000 O O . ARG B 1 80 ? -9.281 17.219 -8.859 1 53.62 80 ARG B O 1
ATOM 2007 N N . GLN B 1 81 ? -9.852 15.07 -9.305 1 48.03 81 GLN B N 1
ATOM 2008 C CA . GLN B 1 81 ? -11.258 15.453 -9.242 1 48.03 81 GLN B CA 1
ATOM 2009 C C . GLN B 1 81 ? -11.711 15.664 -7.797 1 48.03 81 GLN B C 1
ATOM 2011 O O . GLN B 1 81 ? -12.727 16.297 -7.547 1 48.03 81 GLN B O 1
ATOM 2016 N N . LEU B 1 82 ? -10.969 15.008 -6.914 1 56.25 82 LEU B N 1
ATOM 2017 C CA . LEU B 1 82 ? -11.43 15.125 -5.535 1 56.25 82 LEU B CA 1
ATOM 2018 C C . LEU B 1 82 ? -10.836 16.359 -4.871 1 56.25 82 LEU B C 1
ATOM 2020 O O . LEU B 1 82 ? -9.742 16.812 -5.238 1 56.25 82 LEU B O 1
ATOM 2024 N N . GLN B 1 83 ? -11.602 17.031 -4.277 1 55.62 83 GLN B N 1
ATOM 2025 C CA . GLN B 1 83 ? -11.211 18.25 -3.578 1 55.62 83 GLN B CA 1
ATOM 2026 C C . GLN B 1 83 ? -9.938 18.016 -2.762 1 55.62 83 GLN B C 1
ATOM 2028 O O . GLN B 1 83 ? -9.289 18.984 -2.338 1 55.62 83 GLN B O 1
ATOM 2033 N N . GLY B 1 84 ? -9.664 16.812 -2.828 1 71.12 84 GLY B N 1
ATOM 2034 C CA . GLY B 1 84 ? -8.398 16.453 -2.215 1 71.12 84 GLY B CA 1
ATOM 2035 C C . GLY B 1 84 ? -8.406 16.594 -0.704 1 71.12 84 GLY B C 1
ATOM 2036 O O . GLY B 1 84 ? -7.352 16.781 -0.088 1 71.12 84 GLY B O 1
ATOM 2037 N N . ASP B 1 85 ? -9.633 16.656 -0.136 1 88 85 ASP B N 1
ATOM 2038 C CA . ASP B 1 85 ? -9.727 16.766 1.316 1 88 85 ASP B CA 1
ATOM 2039 C C . ASP B 1 85 ? -10.039 15.414 1.954 1 88 85 ASP B C 1
ATOM 2041 O O . ASP B 1 85 ? -10.219 14.422 1.251 1 88 85 ASP B O 1
ATOM 2045 N N . MET B 1 86 ? -10.016 15.477 3.256 1 91.69 86 MET B N 1
ATOM 2046 C CA . MET B 1 86 ? -10.172 14.25 4.027 1 91.69 86 MET B CA 1
ATOM 2047 C C . MET B 1 86 ? -11.547 13.625 3.775 1 91.69 86 MET B C 1
ATOM 2049 O O . MET B 1 86 ? -11.664 12.398 3.656 1 91.69 86 MET B O 1
ATOM 2053 N N . PHE B 1 87 ? -12.562 14.492 3.654 1 92.5 87 PHE B N 1
ATOM 2054 C CA . PHE B 1 87 ? -13.906 13.977 3.434 1 92.5 87 PHE B CA 1
ATOM 2055 C C . PHE B 1 87 ? -14 13.258 2.094 1 92.5 87 PHE B C 1
ATOM 2057 O O . PHE B 1 87 ? -14.562 12.164 2.006 1 92.5 87 PHE B O 1
ATOM 2064 N N . SER B 1 88 ? -13.5 13.867 1.048 1 93.38 88 SER B N 1
ATOM 206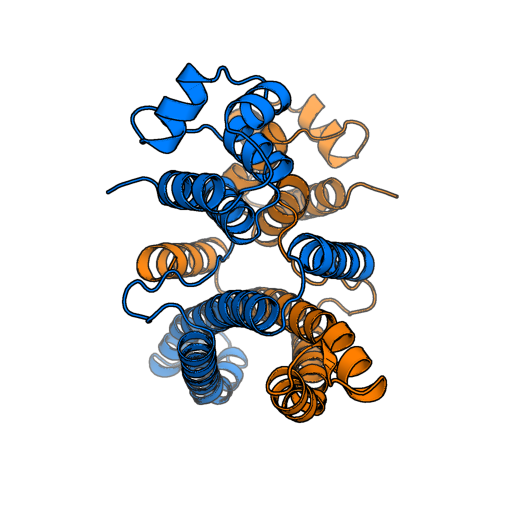5 C CA . SER B 1 88 ? -13.492 13.25 -0.274 1 93.38 88 SER B CA 1
ATOM 2066 C C . SER B 1 88 ? -12.734 11.93 -0.267 1 93.38 88 SER B C 1
ATOM 2068 O O . SER B 1 88 ? -13.156 10.961 -0.904 1 93.38 88 SER B O 1
ATOM 2070 N N . ALA B 1 89 ? -11.586 11.867 0.4 1 94.25 89 ALA B N 1
ATOM 2071 C CA . ALA B 1 89 ? -10.805 10.641 0.505 1 94.25 89 ALA B CA 1
ATOM 2072 C C . ALA B 1 89 ? -11.594 9.547 1.229 1 94.25 89 ALA B C 1
ATOM 2074 O O . ALA B 1 89 ? -11.586 8.383 0.812 1 94.25 89 ALA B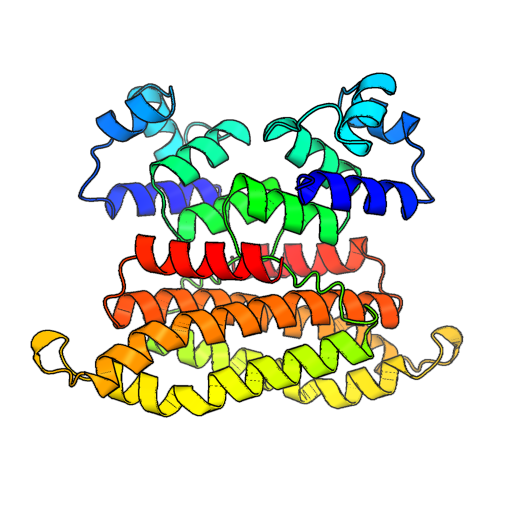 O 1
ATOM 2075 N N . LEU B 1 90 ? -12.289 9.914 2.297 1 95.12 90 LEU B N 1
ATOM 2076 C CA . LEU B 1 90 ? -13.102 8.977 3.068 1 95.12 90 LEU B CA 1
ATOM 2077 C C . LEU B 1 90 ? -14.227 8.398 2.213 1 95.12 90 LEU B C 1
ATOM 2079 O O . LEU B 1 90 ? -14.461 7.188 2.229 1 95.12 90 LEU B O 1
ATOM 2083 N N . MET B 1 91 ? -14.883 9.258 1.495 1 95.19 91 MET B N 1
ATOM 2084 C CA . MET B 1 91 ? -16 8.805 0.663 1 95.19 91 MET B CA 1
ATOM 2085 C C . MET B 1 91 ? -15.508 7.867 -0.435 1 95.19 91 MET B C 1
ATOM 2087 O O . MET B 1 91 ? -16.172 6.887 -0.76 1 95.19 91 MET B O 1
ATOM 2091 N N . LYS B 1 92 ? -14.391 8.219 -0.99 1 94.81 92 LYS B N 1
ATOM 2092 C CA . LYS B 1 92 ? -13.82 7.348 -2.014 1 94.81 92 LYS B CA 1
ATOM 2093 C C . LYS B 1 92 ? -13.438 5.988 -1.433 1 94.81 92 LYS B C 1
ATOM 2095 O O . LYS B 1 92 ? -13.664 4.953 -2.061 1 94.81 92 LYS B O 1
ATOM 2100 N N . GLN B 1 93 ? -12.797 6.043 -0.299 1 96.56 93 GLN B N 1
ATOM 2101 C CA . GLN B 1 93 ? -12.438 4.797 0.371 1 96.56 93 GLN B CA 1
ATOM 2102 C C . GLN B 1 93 ? -13.672 3.936 0.625 1 96.56 93 GLN B C 1
ATOM 2104 O O . GLN B 1 93 ? -13.656 2.73 0.367 1 96.56 93 GLN B O 1
ATOM 2109 N N . LYS B 1 94 ? -14.766 4.5 1.098 1 97.12 94 LYS B N 1
ATOM 2110 C CA . LYS B 1 94 ? -16 3.771 1.358 1 97.12 94 LYS B CA 1
ATOM 2111 C C . LYS B 1 94 ? -16.578 3.182 0.073 1 97.12 94 LYS B C 1
ATOM 2113 O O . LYS B 1 94 ? -17.047 2.043 0.062 1 97.12 94 LYS B O 1
ATOM 2118 N N . LYS B 1 95 ? -16.531 3.982 -0.92 1 97.06 95 LYS B N 1
ATOM 2119 C CA . LYS B 1 95 ? -17.031 3.514 -2.213 1 97.06 95 LYS B CA 1
ATOM 2120 C C . LYS B 1 95 ? -16.234 2.301 -2.695 1 97.06 95 LYS B C 1
ATOM 2122 O O . LYS B 1 95 ? -16.812 1.283 -3.072 1 97.06 95 LYS B O 1
ATOM 2127 N N . GLU B 1 96 ? -14.891 2.396 -2.721 1 97.06 96 GLU B N 1
ATOM 2128 C CA . GLU B 1 96 ? -14.039 1.314 -3.209 1 97.06 96 GLU B CA 1
ATOM 2129 C C . GLU B 1 96 ? -14.195 0.064 -2.348 1 97.06 96 GLU B C 1
ATOM 2131 O O . GLU B 1 96 ? -14.188 -1.056 -2.863 1 97.06 96 GLU B O 1
ATOM 2136 N N . GLN B 1 97 ? -14.328 0.265 -1.013 1 97.75 97 GLN B N 1
ATOM 2137 C CA . GLN B 1 97 ? -14.555 -0.872 -0.127 1 97.75 97 GLN B CA 1
ATOM 2138 C C . GLN B 1 97 ? -15.867 -1.575 -0.458 1 97.75 97 GLN B C 1
ATOM 2140 O O . GLN B 1 97 ? -15.914 -2.805 -0.533 1 97.75 97 GLN B O 1
ATOM 2145 N N . ARG B 1 98 ? -16.891 -0.817 -0.663 1 97.69 98 ARG B N 1
ATOM 2146 C CA . ARG B 1 98 ? -18.203 -1.387 -1.009 1 97.69 98 ARG B CA 1
ATOM 2147 C C . ARG B 1 98 ? -18.125 -2.166 -2.318 1 97.69 98 ARG B C 1
ATOM 2149 O O . ARG B 1 98 ? -18.672 -3.26 -2.428 1 97.69 98 ARG B O 1
ATOM 2156 N N . GLN B 1 99 ? -17.469 -1.615 -3.279 1 97.81 99 GLN B N 1
ATOM 2157 C CA . GLN B 1 99 ? -17.344 -2.264 -4.582 1 97.81 99 GLN B CA 1
ATOM 2158 C C . GLN B 1 99 ? -16.578 -3.586 -4.461 1 97.81 99 GLN B C 1
ATOM 2160 O O . GLN B 1 99 ? -16.984 -4.59 -5.055 1 97.81 99 GLN B O 1
ATOM 2165 N N . ARG B 1 100 ? -15.508 -3.564 -3.754 1 98 100 ARG B N 1
ATOM 2166 C CA . ARG B 1 100 ? -14.734 -4.789 -3.562 1 98 100 ARG B CA 1
ATOM 2167 C C . ARG B 1 100 ? -15.547 -5.836 -2.812 1 98 100 ARG B C 1
ATOM 2169 O O . ARG B 1 100 ? -15.578 -7.004 -3.209 1 98 100 ARG B O 1
ATOM 2176 N N . GLU B 1 101 ? -16.266 -5.465 -1.76 1 97.12 101 GLU B N 1
ATOM 2177 C CA . GLU B 1 101 ? -17.031 -6.391 -0.931 1 97.12 101 GLU B CA 1
ATOM 2178 C C . GLU B 1 101 ? -18.203 -6.973 -1.703 1 97.12 101 GLU B C 1
ATOM 2180 O O . GLU B 1 101 ? -18.578 -8.133 -1.495 1 97.12 101 GLU B O 1
ATOM 2185 N N . ARG B 1 102 ? -18.781 -6.191 -2.551 1 96.88 102 ARG B N 1
ATOM 2186 C CA . ARG B 1 102 ? -19.953 -6.605 -3.307 1 96.88 102 ARG B CA 1
ATOM 2187 C C . ARG B 1 102 ? -19.656 -7.852 -4.137 1 96.88 102 ARG B C 1
ATOM 2189 O O . ARG B 1 102 ? -20.531 -8.703 -4.309 1 96.88 102 ARG B O 1
ATOM 2196 N N . ILE B 1 103 ? -18.375 -7.969 -4.582 1 97.38 103 ILE B N 1
ATOM 2197 C CA . ILE B 1 103 ? -18.109 -9.07 -5.5 1 97.38 103 ILE B CA 1
ATOM 2198 C C . ILE B 1 103 ? -17.25 -10.125 -4.801 1 97.38 103 ILE B C 1
ATOM 2200 O O . ILE B 1 103 ? -16.828 -11.102 -5.422 1 97.38 103 ILE B O 1
ATOM 2204 N N . GLU B 1 104 ? -16.984 -9.945 -3.607 1 96.94 104 GLU B N 1
ATOM 2205 C CA . GLU B 1 104 ? -16.062 -10.828 -2.908 1 96.94 104 GLU B CA 1
ATOM 2206 C C . GLU B 1 104 ? -16.641 -12.242 -2.793 1 96.94 104 GLU B C 1
ATOM 2208 O O . GLU B 1 104 ? -15.922 -13.227 -3.02 1 96.94 104 GLU B O 1
ATOM 2213 N N . ALA B 1 105 ? -17.891 -12.344 -2.412 1 96.31 105 ALA B N 1
ATOM 2214 C CA . ALA B 1 105 ? -18.516 -13.656 -2.252 1 96.31 105 ALA B CA 1
ATOM 2215 C C . ALA B 1 105 ? -18.469 -14.453 -3.557 1 96.31 105 ALA B C 1
ATOM 2217 O O . ALA B 1 105 ? -18.172 -15.648 -3.555 1 96.31 105 ALA B O 1
ATOM 2218 N N . GLU B 1 106 ? -18.812 -13.734 -4.586 1 97.38 106 GLU B N 1
ATOM 2219 C CA . GLU B 1 106 ? -18.766 -14.383 -5.891 1 97.38 106 GLU B CA 1
ATOM 2220 C C . GLU B 1 106 ? -17.344 -14.82 -6.242 1 97.38 106 GLU B C 1
ATOM 2222 O O . GLU B 1 106 ? -17.141 -15.891 -6.809 1 97.38 106 GLU B O 1
ATOM 2227 N N . PHE B 1 107 ? -16.406 -14.023 -6.012 1 98.31 107 PHE B N 1
ATOM 2228 C CA . PHE B 1 107 ? -15 -14.352 -6.242 1 98.31 107 PHE B CA 1
ATOM 2229 C C . PHE B 1 107 ? -14.586 -15.578 -5.43 1 98.31 107 PHE B C 1
ATOM 2231 O O . PHE B 1 107 ? -13.977 -16.5 -5.965 1 98.31 107 PHE B O 1
ATOM 2238 N N . GLU B 1 108 ? -14.922 -15.57 -4.16 1 95.88 108 GLU B N 1
ATOM 2239 C CA . GLU B 1 108 ? -14.555 -16.672 -3.266 1 95.88 108 GLU B CA 1
ATOM 2240 C C . GLU B 1 108 ? -15.18 -17.984 -3.721 1 95.88 108 GLU B C 1
ATOM 2242 O O . GLU B 1 108 ? -14.555 -19.031 -3.629 1 95.88 108 GLU B O 1
ATOM 2247 N N . GLU B 1 109 ? -16.359 -17.906 -4.188 1 96.56 109 GLU B N 1
ATOM 2248 C CA . GLU B 1 109 ? -16.984 -19.109 -4.75 1 96.56 109 GLU B CA 1
ATOM 2249 C C . GLU B 1 109 ? -16.266 -19.562 -6.016 1 96.56 109 GLU B C 1
ATOM 2251 O O . GLU B 1 109 ? -16.031 -20.75 -6.203 1 96.56 109 GLU B O 1
ATOM 2256 N N . ALA B 1 110 ? -15.945 -18.625 -6.832 1 97.56 110 ALA B N 1
ATOM 2257 C CA . ALA B 1 110 ? -15.344 -18.922 -8.125 1 97.56 110 ALA B CA 1
ATOM 2258 C C . ALA B 1 110 ? -13.977 -19.594 -7.957 1 97.56 110 ALA B C 1
ATOM 2260 O O . ALA B 1 110 ? -13.625 -20.5 -8.703 1 97.56 110 ALA B O 1
ATOM 2261 N N . ILE B 1 111 ? -13.234 -19.203 -7.02 1 96.06 111 ILE B N 1
ATOM 2262 C CA . ILE B 1 111 ? -11.859 -19.688 -6.922 1 96.06 111 ILE B CA 1
ATOM 2263 C C . ILE B 1 111 ? -11.844 -21.078 -6.266 1 96.06 111 ILE B C 1
ATOM 2265 O O . ILE B 1 111 ? -10.797 -21.703 -6.18 1 96.06 111 ILE B O 1
ATOM 2269 N N . THR B 1 112 ? -12.945 -21.578 -5.766 1 95.31 112 THR B N 1
ATOM 2270 C CA . THR B 1 112 ? -13.031 -22.938 -5.238 1 95.31 112 THR B CA 1
ATOM 2271 C C . THR B 1 112 ? -13.18 -23.953 -6.371 1 95.31 112 THR B C 1
ATOM 2273 O O . THR B 1 112 ? -13 -25.156 -6.164 1 95.31 112 THR B O 1
ATOM 2276 N N . VAL B 1 113 ? -13.539 -23.406 -7.539 1 95.25 113 VAL B N 1
ATOM 2277 C CA . VAL B 1 113 ? -13.695 -24.25 -8.719 1 95.25 113 VAL B CA 1
ATOM 2278 C C . VAL B 1 113 ? -12.367 -24.375 -9.453 1 95.25 113 VAL B C 1
ATOM 2280 O O . VAL B 1 113 ? -11.648 -23.375 -9.609 1 95.25 113 VAL B O 1
ATOM 2283 N N . LYS B 1 114 ? -12.07 -25.609 -9.914 1 92.56 114 LYS B N 1
ATOM 2284 C CA . LYS B 1 114 ? -10.852 -25.797 -10.695 1 92.56 114 LYS B CA 1
ATOM 2285 C C . LYS B 1 114 ? -10.883 -24.969 -11.977 1 92.56 114 LYS B C 1
ATOM 2287 O O . LYS B 1 114 ? -11.938 -24.828 -12.602 1 92.56 114 LYS B O 1
ATOM 2292 N N . PRO B 1 115 ? -9.766 -24.422 -12.312 1 90.12 115 PRO B N 1
ATOM 2293 C CA . PRO B 1 115 ? -9.719 -23.516 -13.453 1 90.12 115 PRO B CA 1
ATOM 2294 C C . PRO B 1 115 ? -10.344 -24.109 -14.711 1 90.12 115 PRO B C 1
ATOM 2296 O O . PRO B 1 115 ? -11.086 -23.422 -15.422 1 90.12 115 PRO B O 1
ATOM 2299 N N . ARG B 1 116 ? -10.188 -25.312 -14.953 1 92.56 116 ARG B N 1
ATOM 2300 C CA . ARG B 1 116 ? -10.672 -25.953 -16.172 1 92.56 116 ARG B CA 1
ATOM 2301 C C . ARG B 1 116 ? -12.195 -26.062 -16.156 1 92.56 116 ARG B C 1
ATOM 2303 O O . ARG B 1 116 ? -12.82 -26.219 -17.219 1 92.56 116 ARG B O 1
ATOM 2310 N N . ASP B 1 117 ? -12.836 -26.016 -15.016 1 96.44 117 ASP B N 1
ATOM 2311 C CA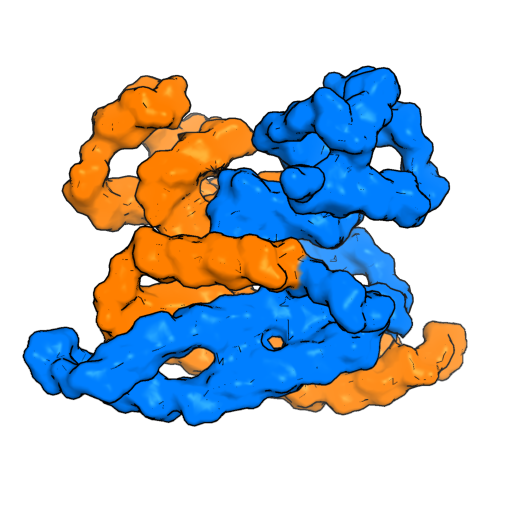 . ASP B 1 117 ? -14.273 -26.25 -14.867 1 96.44 117 ASP B CA 1
ATOM 2312 C C . ASP B 1 117 ? -15.016 -24.922 -14.633 1 96.44 117 ASP B C 1
ATOM 2314 O O . ASP B 1 117 ? -16.234 -24.922 -14.484 1 96.44 117 ASP B O 1
ATOM 2318 N N . ARG B 1 118 ? -14.336 -23.781 -14.656 1 96.56 118 ARG B N 1
ATOM 2319 C CA . ARG B 1 118 ? -14.945 -22.484 -14.367 1 96.56 118 ARG B CA 1
ATOM 2320 C C . ARG B 1 118 ? -15.812 -22.016 -15.531 1 96.56 118 ARG B C 1
ATOM 2322 O O . ARG B 1 118 ? -15.43 -22.172 -16.688 1 96.56 118 ARG B O 1
ATOM 2329 N N . THR B 1 119 ? -16.969 -21.438 -15.234 1 97.5 119 THR B N 1
ATOM 2330 C CA . THR B 1 119 ? -17.828 -20.797 -16.234 1 97.5 119 THR B CA 1
ATOM 2331 C C . THR B 1 119 ? -17.234 -19.453 -16.656 1 97.5 119 THR B C 1
ATOM 2333 O O . THR B 1 119 ? -16.375 -18.891 -15.961 1 97.5 119 THR B O 1
ATOM 2336 N N . PRO B 1 120 ? -17.672 -18.922 -17.812 1 97.25 120 PRO B N 1
ATOM 2337 C CA . PRO B 1 120 ? -17.219 -17.594 -18.219 1 97.25 120 PRO B CA 1
ATOM 2338 C C . PRO B 1 120 ? -17.516 -16.531 -17.172 1 97.25 120 PRO B C 1
ATOM 2340 O O . PRO B 1 120 ? -16.703 -15.633 -16.953 1 97.25 120 PRO B O 1
ATOM 2343 N N . ALA B 1 121 ? -18.656 -16.641 -16.531 1 97.31 121 ALA B N 1
ATOM 2344 C CA . ALA B 1 121 ? -19.016 -15.68 -15.5 1 97.31 121 ALA B CA 1
ATOM 2345 C C . ALA B 1 121 ? -18.047 -15.758 -14.312 1 97.31 121 ALA B C 1
ATOM 2347 O O . ALA B 1 121 ? -17.641 -14.734 -13.758 1 97.31 121 ALA B O 1
ATOM 2348 N N . GLN B 1 122 ? -17.672 -16.953 -13.914 1 96.94 122 GLN B N 1
ATOM 2349 C CA . GLN B 1 122 ? -16.719 -17.156 -12.82 1 96.94 122 GLN B CA 1
ATOM 2350 C C . GLN B 1 122 ? -15.336 -16.609 -13.188 1 96.94 122 GLN B C 1
ATOM 2352 O O . GLN B 1 122 ? -14.68 -15.969 -12.367 1 96.94 122 GLN B O 1
ATOM 2357 N N . GLN B 1 123 ? -14.969 -16.844 -14.398 1 96.69 123 GLN B N 1
ATOM 2358 C CA . GLN B 1 123 ? -13.68 -16.344 -14.867 1 96.69 123 GLN B CA 1
ATOM 2359 C C . GLN B 1 123 ? -13.664 -14.812 -14.867 1 96.69 123 GLN B C 1
ATOM 2361 O O . GLN B 1 123 ? -12.656 -14.195 -14.508 1 96.69 123 GLN B O 1
ATOM 2366 N N . LEU B 1 124 ? -14.75 -14.211 -15.273 1 97 124 LEU B N 1
ATOM 2367 C CA . LEU B 1 124 ? -14.844 -12.758 -15.32 1 97 124 LEU B CA 1
ATOM 2368 C C . LEU B 1 124 ? -14.695 -12.156 -13.93 1 97 124 LEU B C 1
ATOM 2370 O O . LEU B 1 124 ? -14.023 -11.133 -13.758 1 97 124 LEU B O 1
ATOM 2374 N N . VAL B 1 125 ? -15.328 -12.719 -12.93 1 97.56 125 VAL B N 1
ATOM 2375 C CA . VAL B 1 125 ? -15.258 -12.211 -11.562 1 97.56 125 VAL B CA 1
ATOM 2376 C C . VAL B 1 125 ? -13.828 -12.344 -11.047 1 97.56 125 VAL B C 1
ATOM 2378 O O . VAL B 1 125 ? -13.328 -11.453 -10.344 1 97.56 125 VAL B O 1
ATOM 2381 N N . ILE B 1 126 ? -13.156 -13.43 -11.367 1 97.44 126 ILE B N 1
ATOM 2382 C CA . ILE B 1 126 ? -11.781 -13.664 -10.945 1 97.44 126 ILE B CA 1
ATOM 2383 C C . ILE B 1 126 ? -10.867 -12.617 -11.562 1 97.44 126 ILE B C 1
ATOM 2385 O O . ILE B 1 126 ? -9.914 -12.156 -10.922 1 97.44 126 ILE B O 1
ATOM 2389 N N . GLU B 1 127 ? -11.148 -12.234 -12.742 1 96.19 127 GLU B N 1
ATOM 2390 C CA . GLU B 1 127 ? -10.336 -11.242 -13.438 1 96.19 127 GLU B CA 1
ATOM 2391 C C . GLU B 1 127 ? -10.609 -9.836 -12.906 1 96.19 127 GLU B C 1
ATOM 2393 O O . GLU B 1 127 ? -9.711 -8.992 -12.867 1 96.19 127 GLU B O 1
ATOM 2398 N N . ARG B 1 128 ? -11.789 -9.602 -12.391 1 97.5 128 ARG B N 1
ATOM 2399 C CA . ARG B 1 128 ? -12.203 -8.266 -11.977 1 97.5 128 ARG B CA 1
ATOM 2400 C C . ARG B 1 128 ? -11.805 -7.996 -10.531 1 97.5 128 ARG B C 1
ATOM 2402 O O . ARG B 1 128 ? -11.492 -6.859 -10.164 1 97.5 128 ARG B O 1
ATOM 2409 N N . TYR B 1 129 ? -11.805 -9 -9.734 1 98.44 129 TYR B N 1
ATOM 2410 C CA . TYR B 1 129 ? -11.703 -8.852 -8.289 1 98.44 129 TYR B CA 1
ATOM 2411 C C . TYR B 1 129 ? -10.391 -8.172 -7.902 1 98.44 129 TYR B C 1
ATOM 2413 O O . TYR B 1 129 ? -10.375 -7.254 -7.082 1 98.44 129 TYR B O 1
ATOM 2421 N N . PRO B 1 130 ? -9.25 -8.57 -8.531 1 98.38 130 PRO B N 1
ATOM 2422 C CA . PRO B 1 130 ? -7.996 -7.934 -8.141 1 98.38 130 PRO B CA 1
ATOM 2423 C C . PRO B 1 130 ? -8 -6.426 -8.375 1 98.38 130 PRO B C 1
ATOM 2425 O O . PRO B 1 130 ? -7.41 -5.668 -7.602 1 98.38 130 PRO B O 1
ATOM 2428 N N . ARG B 1 131 ? -8.625 -6.016 -9.398 1 98.31 131 ARG B N 1
ATOM 2429 C CA . ARG B 1 131 ? -8.695 -4.586 -9.68 1 98.31 131 ARG B CA 1
ATOM 2430 C C . ARG B 1 131 ? -9.461 -3.848 -8.586 1 98.31 131 ARG B C 1
ATOM 2432 O O . ARG B 1 131 ? -9.016 -2.805 -8.102 1 98.31 131 ARG B O 1
ATOM 2439 N N . GLU B 1 132 ? -10.625 -4.348 -8.227 1 98.38 132 GLU B N 1
ATOM 2440 C CA . GLU B 1 132 ? -11.414 -3.727 -7.164 1 98.38 132 GLU B CA 1
ATOM 2441 C C . GLU B 1 132 ? -10.633 -3.682 -5.852 1 98.38 132 GLU B C 1
ATOM 2443 O O . GLU B 1 132 ? -10.688 -2.686 -5.125 1 98.38 132 GLU B O 1
ATOM 2448 N N . TYR B 1 133 ? -9.953 -4.73 -5.562 1 98.75 133 TYR B N 1
ATOM 2449 C CA . TYR B 1 133 ? -9.18 -4.812 -4.332 1 98.75 133 TYR B CA 1
ATOM 2450 C C . TYR B 1 133 ? -8.016 -3.826 -4.352 1 98.75 133 TYR B C 1
ATOM 2452 O O . TYR B 1 133 ? -7.758 -3.141 -3.359 1 98.75 133 TYR B O 1
ATOM 2460 N N . ALA B 1 134 ? -7.32 -3.752 -5.477 1 98.56 134 ALA B N 1
ATOM 2461 C CA . ALA B 1 134 ? -6.227 -2.801 -5.637 1 98.56 134 ALA B CA 1
ATOM 2462 C C . ALA B 1 134 ? -6.719 -1.364 -5.48 1 98.56 134 ALA B C 1
ATOM 2464 O O . ALA B 1 134 ? -6.055 -0.54 -4.848 1 98.56 134 ALA B O 1
ATOM 2465 N N . GLU B 1 135 ? -7.84 -1.074 -6.047 1 98.06 135 GLU B N 1
ATOM 2466 C CA . GLU B 1 135 ? -8.422 0.26 -5.922 1 98.06 135 GLU B CA 1
ATOM 2467 C C . GLU B 1 135 ? -8.758 0.584 -4.469 1 98.06 135 GLU B C 1
ATOM 2469 O O . GLU B 1 135 ? -8.555 1.714 -4.02 1 98.06 135 GLU B O 1
ATOM 2474 N N . GLU B 1 136 ? -9.289 -0.373 -3.789 1 98.5 136 GLU B N 1
ATOM 2475 C CA . GLU B 1 136 ? -9.578 -0.162 -2.375 1 98.5 136 GLU B CA 1
ATOM 2476 C C . GLU B 1 136 ? -8.305 0.137 -1.587 1 98.5 136 GLU B C 1
ATOM 2478 O O . GLU B 1 136 ? -8.273 1.068 -0.78 1 98.5 136 GLU B O 1
ATOM 2483 N N . ILE B 1 137 ? -7.281 -0.665 -1.776 1 98.62 137 ILE B N 1
ATOM 2484 C CA . ILE B 1 137 ? -6.031 -0.465 -1.05 1 98.62 137 ILE B CA 1
ATOM 2485 C C . ILE B 1 137 ? -5.477 0.926 -1.348 1 98.62 137 ILE B C 1
ATOM 2487 O O . ILE B 1 137 ? -5.039 1.634 -0.438 1 98.62 137 ILE B O 1
ATOM 2491 N N . SER B 1 138 ? -5.504 1.343 -2.639 1 98 138 SER B N 1
ATOM 2492 C CA . SER B 1 138 ? -5.051 2.678 -3.016 1 98 138 SER B CA 1
ATOM 2493 C C . SER B 1 138 ? -5.863 3.756 -2.305 1 98 138 SER B C 1
ATOM 2495 O O . SER B 1 138 ? -5.309 4.758 -1.848 1 98 138 SER B O 1
ATOM 2497 N N . ALA B 1 139 ? -7.141 3.586 -2.26 1 97.12 139 ALA B N 1
ATOM 2498 C CA . ALA B 1 139 ? -8.016 4.531 -1.571 1 97.12 139 ALA B CA 1
ATOM 2499 C C . ALA B 1 139 ? -7.703 4.578 -0.079 1 97.12 139 ALA B C 1
ATOM 2501 O O . ALA B 1 139 ? -7.77 5.641 0.542 1 97.12 139 ALA B O 1
ATOM 2502 N N . GLU B 1 140 ? -7.406 3.439 0.487 1 98.31 140 GLU B N 1
ATOM 2503 C CA . GLU B 1 140 ? -7.094 3.373 1.911 1 98.31 140 GLU B CA 1
ATOM 2504 C C . GLU B 1 140 ? -5.777 4.078 2.223 1 98.31 140 GLU B C 1
ATOM 2506 O O . GLU B 1 140 ? -5.652 4.742 3.254 1 98.31 140 GLU B O 1
ATOM 2511 N N . ILE B 1 141 ? -4.801 3.902 1.394 1 98.06 141 ILE B N 1
ATOM 2512 C CA . ILE B 1 141 ? -3.541 4.613 1.561 1 98.06 141 ILE B CA 1
ATOM 2513 C C . ILE B 1 141 ? -3.795 6.121 1.564 1 98.06 141 ILE B C 1
ATOM 2515 O O . ILE B 1 141 ? -3.293 6.84 2.432 1 98.06 141 ILE B O 1
ATOM 2519 N N . THR B 1 142 ? -4.598 6.57 0.645 1 96.81 142 THR B N 1
ATOM 2520 C CA . THR B 1 142 ? -4.953 7.984 0.552 1 96.81 142 THR B CA 1
ATOM 2521 C C . THR B 1 142 ? -5.691 8.438 1.808 1 96.81 142 THR B C 1
ATOM 2523 O O . THR B 1 142 ? -5.379 9.492 2.367 1 96.81 142 THR B O 1
ATOM 2526 N N . ASP B 1 143 ? -6.656 7.652 2.166 1 97 143 ASP B N 1
ATOM 2527 C CA . ASP B 1 143 ? -7.488 8.008 3.314 1 97 143 ASP B CA 1
ATOM 2528 C C . ASP B 1 143 ? -6.656 8.07 4.594 1 97 143 ASP B C 1
ATOM 2530 O O . ASP B 1 143 ? -6.859 8.953 5.43 1 97 143 ASP B O 1
ATOM 2534 N N . LEU B 1 144 ? -5.777 7.105 4.797 1 97.62 144 LEU B N 1
ATOM 2535 C CA . LEU B 1 144 ? -4.898 7.105 5.965 1 97.62 144 LEU B CA 1
ATOM 2536 C C . LEU B 1 144 ? -4.105 8.406 6.047 1 97.62 144 LEU B C 1
ATOM 2538 O O . LEU B 1 144 ? -4.062 9.047 7.102 1 97.62 144 LEU B O 1
ATOM 2542 N N . ALA B 1 145 ? -3.467 8.797 4.934 1 95.62 145 ALA B N 1
ATOM 2543 C CA . ALA B 1 145 ? -2.635 10 4.91 1 95.62 145 ALA B CA 1
ATOM 2544 C C . ALA B 1 145 ? -3.475 11.25 5.148 1 95.62 145 ALA B C 1
ATOM 2546 O O . ALA B 1 145 ? -3.072 12.141 5.902 1 95.62 145 ALA B O 1
ATOM 2547 N N . LYS B 1 146 ? -4.621 11.344 4.512 1 94.88 146 LYS B N 1
ATOM 2548 C CA . LYS B 1 146 ? -5.48 12.516 4.648 1 94.88 146 LYS B CA 1
ATOM 2549 C C . LYS B 1 146 ? -6.055 12.617 6.059 1 94.88 146 LYS B C 1
ATOM 2551 O O . LYS B 1 146 ? -6.211 13.719 6.59 1 94.88 146 LYS B O 1
ATOM 2556 N N . LYS B 1 147 ? -6.387 11.508 6.637 1 96.12 147 LYS B N 1
ATOM 2557 C CA . LYS B 1 147 ? -6.852 11.508 8.023 1 96.12 147 LYS B CA 1
ATOM 2558 C C . LYS B 1 147 ? -5.754 11.977 8.969 1 96.12 147 LYS B C 1
ATOM 2560 O O . LYS B 1 147 ? -6.02 12.727 9.914 1 96.12 147 LYS B O 1
ATOM 2565 N N . ALA B 1 148 ? -4.547 11.453 8.766 1 95.62 148 ALA B N 1
ATOM 2566 C CA . ALA B 1 148 ? -3.43 11.898 9.602 1 95.62 148 ALA B CA 1
ATOM 2567 C C . ALA B 1 148 ? -3.238 13.406 9.492 1 95.62 148 ALA B C 1
ATOM 2569 O O . ALA B 1 148 ? -3.082 14.094 10.508 1 95.62 148 ALA B O 1
ATOM 2570 N N . GLU B 1 149 ? -3.289 13.914 8.258 1 91.88 149 GLU B N 1
ATOM 2571 C CA . GLU B 1 149 ? -3.158 15.352 8.039 1 91.88 149 GLU B CA 1
ATOM 2572 C C . GLU B 1 149 ? -4.254 16.125 8.766 1 91.88 149 GLU B C 1
ATOM 2574 O O . GLU B 1 149 ? -3.977 17.109 9.453 1 91.88 149 GLU B O 1
ATOM 2579 N N . TYR B 1 150 ? -5.434 15.672 8.594 1 92.88 150 TYR B N 1
ATOM 2580 C CA . TYR B 1 150 ? -6.578 16.344 9.195 1 92.88 150 TYR B CA 1
ATOM 2581 C C . TYR B 1 150 ? -6.48 16.328 10.719 1 92.88 150 TYR B C 1
ATOM 2583 O O . TYR B 1 150 ? -6.859 17.297 11.383 1 92.88 150 TYR B O 1
ATOM 2591 N N . ALA B 1 151 ? -6.008 15.281 11.289 1 94.94 151 ALA B N 1
ATOM 2592 C CA . ALA B 1 151 ? -5.918 15.109 12.734 1 94.94 151 ALA B CA 1
ATOM 2593 C C . ALA B 1 151 ? -4.73 15.875 13.305 1 94.94 151 ALA B C 1
ATOM 2595 O O . ALA B 1 151 ? -4.559 15.953 14.523 1 94.94 151 ALA B O 1
ATOM 2596 N N . GLY B 1 152 ? -3.811 16.375 12.406 1 91.38 152 GLY B N 1
ATOM 2597 C CA . GLY B 1 152 ? -2.631 17.094 12.852 1 91.38 152 GLY B CA 1
ATOM 2598 C C . GLY B 1 152 ? -1.493 16.188 13.266 1 91.38 152 GLY B C 1
ATOM 2599 O O . GLY B 1 152 ? -0.648 16.578 14.078 1 91.38 152 GLY B O 1
ATOM 2600 N N . ILE B 1 153 ? -1.514 15.008 12.773 1 93.25 153 ILE B N 1
ATOM 2601 C CA . ILE B 1 153 ? -0.397 14.102 13.008 1 93.25 153 ILE B CA 1
ATOM 2602 C C . ILE B 1 153 ? 0.761 14.461 12.078 1 93.25 153 ILE B C 1
ATOM 2604 O O . ILE B 1 153 ? 0.623 14.398 10.859 1 93.25 153 ILE B O 1
ATOM 2608 N N . PRO B 1 154 ? 1.892 14.812 12.703 1 91.38 154 PRO B N 1
ATOM 2609 C CA . PRO B 1 154 ? 3.037 15.086 11.828 1 91.38 154 PRO B CA 1
ATOM 2610 C C . PRO B 1 154 ? 3.418 13.883 10.969 1 91.38 154 PRO B C 1
ATOM 2612 O O . PRO B 1 154 ? 3.342 12.742 11.422 1 91.38 154 PRO B O 1
ATOM 2615 N N . MET B 1 155 ? 3.865 14.148 9.789 1 89.5 155 MET B N 1
ATOM 2616 C CA . MET B 1 155 ? 4.137 13.078 8.836 1 89.5 155 MET B CA 1
ATOM 2617 C C . MET B 1 155 ? 5.305 12.219 9.297 1 89.5 155 MET B C 1
ATOM 2619 O O . MET B 1 155 ? 5.355 11.023 9.008 1 89.5 155 MET B O 1
ATOM 2623 N N . ASP B 1 156 ? 6.188 12.781 9.992 1 92.5 156 ASP B N 1
ATOM 2624 C CA . ASP B 1 156 ? 7.281 11.984 10.539 1 92.5 156 ASP B CA 1
ATOM 2625 C C . ASP B 1 156 ? 6.766 10.977 11.562 1 92.5 156 ASP B C 1
ATOM 2627 O O . ASP B 1 156 ? 7.301 9.867 11.68 1 92.5 156 ASP B O 1
ATOM 2631 N N . LYS B 1 157 ? 5.793 11.352 12.297 1 95.38 157 LYS B N 1
ATOM 2632 C CA . LYS B 1 157 ? 5.191 10.414 13.242 1 95.38 157 LYS B CA 1
ATOM 2633 C C . LYS B 1 157 ? 4.422 9.312 12.523 1 95.38 157 LYS B C 1
ATOM 2635 O O . LYS B 1 157 ? 4.453 8.156 12.938 1 95.38 157 LYS B O 1
ATOM 2640 N N . LEU B 1 158 ? 3.674 9.688 11.539 1 96.75 158 LEU B N 1
ATOM 2641 C CA . LEU B 1 158 ? 3.014 8.672 10.727 1 96.75 158 LEU B CA 1
ATOM 2642 C C . LEU B 1 158 ? 4.031 7.695 10.141 1 96.75 158 LEU B C 1
ATOM 2644 O O . LEU B 1 158 ? 3.793 6.488 10.117 1 96.75 158 LEU B O 1
ATOM 2648 N N . GLN B 1 159 ? 5.203 8.203 9.625 1 96.88 159 GLN B N 1
ATOM 2649 C CA . GLN B 1 159 ? 6.262 7.359 9.086 1 96.88 159 GLN B CA 1
ATOM 2650 C C . GLN B 1 159 ? 6.789 6.395 10.141 1 96.88 159 GLN B C 1
ATOM 2652 O O . GLN B 1 159 ? 7.082 5.234 9.844 1 96.88 159 GLN B O 1
ATOM 2657 N N . GLU B 1 160 ? 6.914 6.895 11.32 1 97.56 160 GLU B N 1
ATOM 2658 C CA . GLU B 1 160 ? 7.352 6.027 12.406 1 97.56 160 GLU B CA 1
ATOM 2659 C C . GLU B 1 160 ? 6.383 4.863 12.609 1 97.56 160 GLU B C 1
ATOM 2661 O O . GLU B 1 160 ? 6.809 3.734 12.875 1 97.56 160 GLU B O 1
ATOM 2666 N N . VAL B 1 161 ? 5.109 5.16 12.555 1 97.88 161 VAL B N 1
ATOM 2667 C CA . VAL B 1 161 ? 4.09 4.121 12.68 1 97.88 161 VAL B CA 1
ATOM 2668 C C . VAL B 1 161 ? 4.25 3.102 11.555 1 97.88 161 VAL B C 1
ATOM 2670 O O . VAL B 1 161 ? 4.238 1.894 11.805 1 97.88 161 VAL B O 1
ATOM 2673 N N . ILE B 1 162 ? 4.43 3.592 10.352 1 97.94 162 ILE B N 1
ATOM 2674 C CA . ILE B 1 162 ? 4.57 2.732 9.18 1 97.94 162 ILE B CA 1
ATOM 2675 C C . ILE B 1 162 ? 5.828 1.875 9.32 1 97.94 162 ILE B C 1
ATOM 2677 O O . ILE B 1 162 ? 5.793 0.667 9.078 1 97.94 162 ILE B O 1
ATOM 2681 N N . ASP B 1 163 ? 6.891 2.479 9.758 1 97.19 163 ASP B N 1
ATOM 2682 C CA . ASP B 1 163 ? 8.141 1.752 9.961 1 97.19 163 ASP B CA 1
ATOM 2683 C C . ASP B 1 163 ? 7.969 0.646 11 1 97.19 163 ASP B C 1
ATOM 2685 O O . ASP B 1 163 ? 8.492 -0.456 10.836 1 97.19 163 ASP B O 1
ATOM 2689 N N . LYS B 1 164 ? 7.305 0.962 11.992 1 97.25 164 LYS B N 1
ATOM 2690 C CA . LYS B 1 164 ? 7.094 -0.021 13.047 1 97.25 164 LYS B CA 1
ATOM 2691 C C . LYS B 1 164 ? 6.238 -1.185 12.555 1 97.25 164 LYS B C 1
ATOM 2693 O O . LYS B 1 164 ? 6.52 -2.344 12.867 1 97.25 164 LYS B O 1
ATOM 2698 N N . VAL B 1 165 ? 5.184 -0.872 11.883 1 96.88 165 VAL B N 1
ATOM 2699 C CA . VAL B 1 165 ? 4.336 -1.919 11.32 1 96.88 165 VAL B CA 1
ATOM 2700 C C . VAL B 1 165 ? 5.16 -2.805 10.383 1 96.88 165 VAL B C 1
ATOM 2702 O O . VAL B 1 165 ? 5.051 -4.031 10.43 1 96.88 165 VAL B O 1
ATOM 2705 N N . ASN B 1 166 ? 6.02 -2.195 9.516 1 96 166 ASN B N 1
ATOM 2706 C CA . ASN B 1 166 ? 6.898 -2.941 8.617 1 96 166 ASN B CA 1
ATOM 2707 C C . ASN B 1 166 ? 7.879 -3.812 9.398 1 96 166 ASN B C 1
ATOM 2709 O O . ASN B 1 166 ? 8.164 -4.945 9 1 96 166 ASN B O 1
ATOM 2713 N N . GLN B 1 167 ? 8.383 -3.283 10.43 1 94.06 167 GLN B N 1
ATOM 2714 C CA . GLN B 1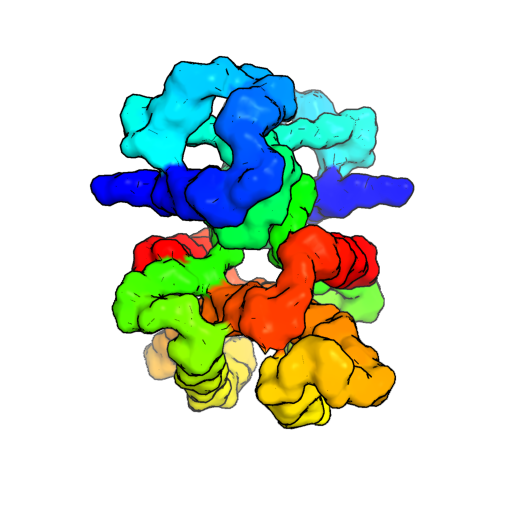 167 ? 9.367 -4.008 11.227 1 94.06 167 GLN B CA 1
ATOM 2715 C C . GLN B 1 167 ? 8.742 -5.211 11.914 1 94.06 167 GLN B C 1
ATOM 2717 O O . GLN B 1 167 ? 9.32 -6.301 11.93 1 94.06 167 GLN B O 1
ATOM 2722 N N . GLU B 1 168 ? 7.617 -5.078 12.422 1 91.81 168 GLU B N 1
ATOM 2723 C CA . GLU B 1 168 ? 6.977 -6.109 13.234 1 91.81 168 GLU B CA 1
ATOM 2724 C C . GLU B 1 168 ? 6.293 -7.156 12.359 1 91.81 168 GLU B C 1
ATOM 2726 O O . GLU B 1 168 ? 6.254 -8.336 12.719 1 91.81 168 GLU B O 1
ATOM 2731 N N . ASN B 1 169 ? 5.797 -6.668 11.219 1 85 169 ASN B N 1
ATOM 2732 C CA . ASN B 1 169 ? 4.93 -7.551 10.445 1 85 169 ASN B CA 1
ATOM 2733 C C . ASN B 1 169 ? 5.492 -7.816 9.055 1 85 169 ASN B C 1
ATOM 2735 O O . ASN B 1 169 ? 5.027 -8.711 8.352 1 85 169 ASN B O 1
ATOM 2739 N N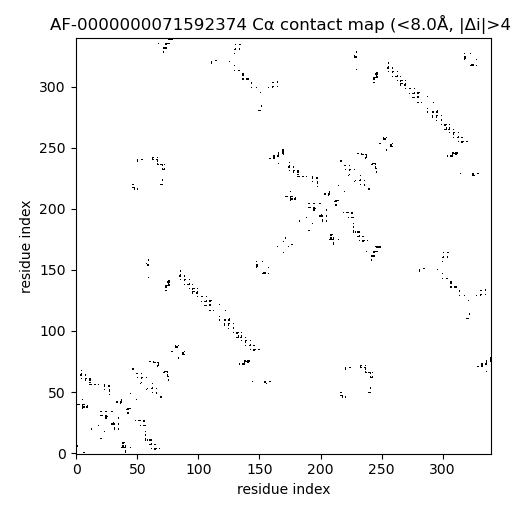 . GLY B 1 170 ? 6.488 -7.023 8.602 1 79.94 170 GLY B N 1
ATOM 2740 C CA . GLY B 1 170 ? 6.941 -7.098 7.219 1 79.94 170 GLY B CA 1
ATOM 2741 C C . GLY B 1 170 ? 8.078 -8.086 7.016 1 79.94 170 GLY B C 1
ATOM 2742 O O . GLY B 1 170 ? 8.688 -8.539 7.98 1 79.94 170 GLY B O 1
#

Organism: Lactiplantibacillus plantarum (strain ATCC BAA-793 / NCIMB 8826 / WCFS1) (NCBI:txid220668)

Solvent-accessible surface area (backbone atoms only — not comparable to full-atom values): 17833 Å² total; per-residue (Å²): 129,81,56,68,48,30,56,37,43,40,50,49,60,67,63,37,76,82,55,49,68,60,58,50,17,68,74,53,78,38,50,56,70,53,50,52,28,34,39,73,51,80,36,83,76,52,69,62,56,39,37,40,48,26,62,72,68,58,38,71,69,36,16,35,39,36,23,26,72,60,41,59,42,83,32,41,53,56,51,80,83,41,85,71,41,47,68,52,32,46,50,48,25,52,50,30,45,49,57,31,56,70,46,40,62,60,31,59,56,36,50,74,44,56,77,92,74,52,50,73,70,41,50,50,40,56,66,46,48,60,45,35,47,50,48,21,50,18,24,43,50,33,25,52,53,33,46,34,54,68,58,66,48,54,62,67,59,53,47,51,43,40,48,48,49,35,68,76,32,66,129,82,56,67,46,30,57,37,43,40,51,50,60,66,66,39,77,82,55,50,69,60,58,52,17,67,72,53,77,39,51,56,70,54,48,53,29,33,41,71,52,81,36,84,79,50,71,63,57,40,37,40,48,25,62,72,67,58,38,73,69,36,17,35,37,37,23,24,71,60,40,59,42,82,30,40,51,56,51,80,85,42,87,71,42,47,67,52,31,45,54,48,24,51,49,30,45,49,57,31,56,72,46,40,64,60,31,60,56,37,51,74,44,56,78,90,73,52,50,72,69,40,50,50,42,56,67,46,47,59,47,36,45,50,48,21,51,17,24,44,51,32,26,53,53,34,46,34,54,68,58,65,49,54,63,65,57,54,49,50,45,40,46,49,50,37,66,77,33,64

Sequence (340 aa):
MKNKFTEQLSLALGRDKAQTQQQIADRTHVSPGQLSRLKSGSRSTDSQIRKSLANVINDFWLSYSGARENFGVLSFQNDRQLQGDMFSALMKQKKEQRQRERIEAEFEEAITVKPRDRTPAQQLVIERYPREYAEEISAEITDLAKKAEYAGIPMDKLQEVIDKVNQENGMKNKFTEQLSLALGRDKAQTQQQIADRTHVSPGQLSRLKSGSRSTDSQIRKSLANVINDFWLSYSGARENFGVLSFQNDRQLQGDMFSALMKQKKEQRQRERIEAEFEEAITVKPRDRTPAQQLVIERYPREYAEEISAEITDLAKKAEYAGIPMDKLQEVIDKVNQENG